Protein AF-A0A968RB56-F1 (afdb_monomer)

Secondary structure (DSSP, 8-state):
---------TT--SEEEEES--SHHHHHHHHHHHHHHTTSSS-EEEEEE--S--SSS-HHHHHHHHHHHH-SS---EEE---TTSHHHHHHIIIIIHHHHHHHHHHHHHHHHHHHS----EEEEE--SSEEEEESSSSTTSPEEEEEETT-EEEEEEEETTTEEEEEESS-EEEEGGGEEES--

Radius of gyration: 24.38 Å; Cα contacts (8 Å, |Δi|>4): 299; chains: 1; bounding box: 55×42×72 Å

pLDDT: mean 87.17, std 15.43, range [39.0, 98.56]

Solvent-accessible surface area (backbone 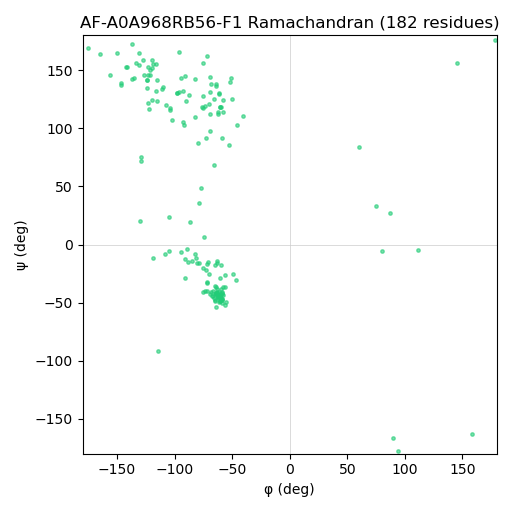atoms only — not comparable to full-atom values): 10536 Å² total; per-residue (Å²): 137,78,85,78,80,77,80,67,69,60,81,53,68,25,28,42,39,36,30,63,68,83,49,72,68,33,45,52,46,49,53,44,36,52,60,42,54,65,72,45,102,53,52,78,72,51,78,46,75,54,88,58,70,74,94,56,101,43,73,64,58,45,51,54,48,47,58,53,58,69,46,90,61,75,59,74,49,75,46,80,53,30,76,79,13,70,68,44,32,49,46,40,74,74,51,42,58,56,55,54,52,49,33,52,51,52,19,51,50,51,44,53,58,70,69,49,76,62,62,75,44,44,28,25,32,52,36,98,63,62,44,59,26,12,77,37,86,53,89,88,36,59,75,76,46,75,41,52,53,65,41,66,32,33,30,49,46,77,45,96,91,47,26,28,33,27,67,34,88,60,70,28,18,32,58,39,88,34,49,42,75,58,92,124

Structure (mmCIF, N/CA/C/O backbone):
data_AF-A0A968RB56-F1
#
_entry.id   AF-A0A968RB56-F1
#
loop_
_atom_site.group_PDB
_atom_site.id
_atom_site.type_symbol
_atom_site.label_at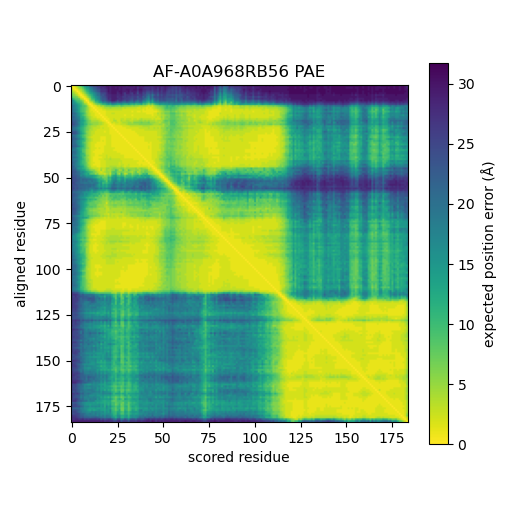om_id
_atom_site.label_alt_id
_atom_site.label_comp_id
_atom_site.label_asym_id
_atom_site.label_entity_id
_atom_site.label_seq_id
_atom_site.pdbx_PDB_ins_code
_atom_site.Cartn_x
_atom_site.Cartn_y
_atom_site.Cartn_z
_atom_site.occupancy
_atom_site.B_iso_or_equiv
_atom_site.auth_seq_id
_atom_site.auth_comp_id
_atom_site.auth_asym_id
_atom_site.auth_atom_id
_atom_site.pdbx_PDB_model_num
ATOM 1 N N . MET A 1 1 ? 27.850 17.187 -43.187 1.00 39.00 1 MET A N 1
ATOM 2 C CA . MET A 1 1 ? 28.852 17.235 -42.104 1.00 39.00 1 MET A CA 1
ATOM 3 C C . MET A 1 1 ? 28.118 17.643 -40.831 1.00 39.00 1 MET A C 1
ATOM 5 O O . MET A 1 1 ? 27.486 18.687 -40.846 1.00 39.00 1 MET A O 1
ATOM 9 N N . LEU A 1 2 ? 28.152 16.771 -39.815 1.00 40.50 2 LEU A N 1
ATOM 10 C CA . LEU A 1 2 ? 27.780 16.972 -38.402 1.00 40.50 2 LEU A CA 1
ATOM 11 C C . LEU A 1 2 ? 26.329 17.383 -38.072 1.00 40.50 2 LEU A C 1
ATOM 13 O O . LEU A 1 2 ? 26.039 18.534 -37.766 1.00 40.50 2 LEU A O 1
ATOM 17 N N . ALA A 1 3 ? 25.449 16.377 -37.988 1.00 41.78 3 ALA A N 1
ATOM 18 C CA . ALA A 1 3 ? 24.359 16.411 -37.016 1.00 41.78 3 ALA A CA 1
ATOM 19 C C . ALA A 1 3 ? 24.995 16.426 -35.616 1.00 41.78 3 ALA A C 1
ATOM 21 O O . ALA A 1 3 ? 25.690 15.486 -35.227 1.00 41.78 3 ALA A O 1
ATOM 22 N N . SER A 1 4 ? 24.837 17.542 -34.912 1.00 44.56 4 SER A N 1
ATOM 23 C CA . SER A 1 4 ? 25.383 17.762 -33.578 1.00 44.56 4 SER A CA 1
ATOM 24 C C . SER A 1 4 ? 24.875 16.696 -32.610 1.00 44.56 4 SER A C 1
ATOM 26 O O . SER A 1 4 ? 23.671 16.505 -32.443 1.00 44.56 4 SER A O 1
ATOM 28 N N . GLN A 1 5 ? 25.836 16.025 -31.989 1.00 43.84 5 GLN A N 1
ATOM 29 C CA . GLN A 1 5 ? 25.714 14.975 -30.991 1.00 43.84 5 GLN A CA 1
ATOM 30 C C . GLN A 1 5 ? 24.687 15.315 -29.901 1.00 43.84 5 GLN A C 1
ATOM 32 O O . GLN A 1 5 ? 24.988 16.018 -28.937 1.00 43.84 5 GLN A O 1
ATOM 37 N N . PHE A 1 6 ? 23.502 14.711 -29.977 1.00 40.53 6 PHE A N 1
ATOM 38 C CA . PHE A 1 6 ? 22.861 14.249 -28.754 1.00 40.53 6 PHE A CA 1
ATOM 39 C C . PHE A 1 6 ? 23.654 13.023 -28.298 1.00 40.53 6 PHE A C 1
ATOM 41 O O . PHE A 1 6 ? 23.365 11.901 -28.703 1.00 40.53 6 PHE A O 1
ATOM 48 N N . ASN A 1 7 ? 24.661 13.235 -27.448 1.00 42.50 7 ASN A N 1
ATOM 49 C CA . ASN A 1 7 ? 25.164 12.186 -26.561 1.00 42.50 7 ASN A CA 1
ATOM 50 C C . ASN A 1 7 ? 24.047 11.851 -25.555 1.00 42.50 7 ASN A C 1
ATOM 52 O O . ASN A 1 7 ? 24.116 12.192 -24.373 1.00 42.50 7 ASN A O 1
ATOM 56 N N . ALA A 1 8 ? 22.959 11.246 -26.037 1.00 46.62 8 ALA A N 1
ATOM 57 C CA . ALA A 1 8 ? 22.009 10.567 -25.179 1.00 46.62 8 ALA A CA 1
ATOM 58 C C . ALA A 1 8 ? 22.811 9.469 -24.481 1.00 46.62 8 ALA A C 1
ATOM 60 O O . ALA A 1 8 ? 23.431 8.644 -25.143 1.00 46.62 8 ALA A O 1
ATOM 61 N N . ARG A 1 9 ? 22.892 9.535 -23.152 1.00 53.41 9 ARG A N 1
ATOM 62 C CA . ARG A 1 9 ? 23.678 8.617 -22.324 1.00 53.41 9 ARG A CA 1
ATOM 63 C C . ARG A 1 9 ? 23.189 7.182 -22.552 1.00 53.41 9 ARG A C 1
ATOM 65 O O . ARG A 1 9 ? 22.274 6.736 -21.867 1.00 53.41 9 ARG A O 1
ATOM 72 N N . THR A 1 10 ? 23.794 6.469 -23.496 1.00 54.28 10 THR A N 1
ATOM 73 C CA . THR A 1 10 ? 23.502 5.061 -23.815 1.00 54.28 10 THR A CA 1
ATOM 74 C C . THR A 1 10 ? 23.815 4.123 -22.642 1.00 54.28 10 THR A C 1
ATOM 76 O O . THR A 1 10 ? 23.329 2.997 -22.601 1.00 54.28 10 THR A O 1
ATOM 79 N N . GLU A 1 11 ? 24.557 4.608 -21.643 1.00 68.94 11 GLU A N 1
ATOM 80 C CA . GLU A 1 11 ? 24.920 3.885 -20.419 1.00 68.94 11 GLU A CA 1
ATOM 81 C C . GLU A 1 11 ? 23.824 3.855 -19.340 1.00 68.94 11 GLU A C 1
ATOM 83 O O . GLU A 1 11 ? 23.915 3.080 -18.388 1.00 68.94 11 GLU A O 1
ATOM 88 N N . ALA A 1 12 ? 22.803 4.716 -19.418 1.00 84.06 12 ALA A N 1
ATOM 89 C CA . ALA A 1 12 ? 21.739 4.698 -18.421 1.00 84.06 12 ALA A CA 1
ATOM 90 C C . ALA A 1 12 ? 20.802 3.500 -18.664 1.00 84.06 12 ALA A C 1
ATOM 92 O O . ALA A 1 12 ? 20.151 3.434 -19.697 1.00 84.06 12 ALA A O 1
ATOM 93 N N . GLU A 1 13 ? 20.726 2.589 -17.694 1.00 90.94 13 GLU A N 1
ATOM 94 C CA . GLU A 1 13 ? 19.845 1.409 -17.689 1.00 90.94 13 GLU A CA 1
ATOM 95 C C . GLU A 1 13 ? 19.075 1.312 -16.363 1.00 90.94 13 GLU A C 1
ATOM 97 O O . GLU A 1 13 ? 19.469 1.929 -15.362 1.00 90.94 13 GLU A O 1
ATOM 102 N N . GLY A 1 14 ? 18.023 0.501 -16.330 1.00 93.81 14 GLY A N 1
ATOM 103 C CA . GLY A 1 14 ? 17.291 0.173 -15.115 1.00 93.81 14 GLY A CA 1
ATOM 104 C C . GLY A 1 14 ? 16.138 1.115 -14.781 1.00 93.81 14 GLY A C 1
ATOM 105 O O . GLY A 1 14 ? 15.722 1.924 -15.602 1.00 93.81 14 GLY A O 1
ATOM 106 N N . TRP A 1 15 ? 15.624 1.015 -13.557 1.00 94.81 15 TRP A N 1
ATOM 107 C CA . TRP A 1 15 ? 14.403 1.709 -13.135 1.00 94.81 15 TRP A CA 1
ATOM 108 C C . TRP A 1 15 ? 14.628 2.695 -11.989 1.00 94.81 15 TRP A C 1
ATOM 110 O O . TRP A 1 15 ? 15.542 2.531 -11.173 1.00 94.81 15 TRP A O 1
ATOM 120 N N . TRP A 1 16 ? 13.741 3.689 -11.903 1.00 92.06 16 TRP A N 1
ATOM 121 C CA . TRP A 1 16 ? 13.638 4.628 -10.785 1.00 92.06 16 TRP A CA 1
ATOM 122 C C . TRP A 1 16 ? 12.251 4.589 -10.147 1.00 92.06 16 TRP A C 1
ATOM 124 O O . TRP A 1 16 ? 11.234 4.462 -10.830 1.00 92.06 16 TRP A O 1
ATOM 134 N N . LEU A 1 17 ? 12.218 4.785 -8.831 1.00 91.81 17 LEU A N 1
ATOM 135 C CA . LEU A 1 17 ? 10.996 5.050 -8.083 1.00 91.81 17 LEU A CA 1
ATOM 136 C C . LEU A 1 17 ? 11.068 6.462 -7.499 1.00 91.81 17 LEU A C 1
ATOM 138 O O . LEU A 1 17 ? 12.009 6.800 -6.782 1.00 91.81 17 LEU A O 1
ATOM 142 N N . PHE A 1 18 ? 10.086 7.298 -7.809 1.00 87.56 18 PHE A N 1
ATOM 143 C CA . PHE A 1 18 ? 10.030 8.683 -7.357 1.00 87.56 18 PHE A CA 1
ATOM 144 C C . PHE A 1 18 ? 8.842 8.909 -6.429 1.00 87.56 18 PHE A C 1
ATOM 146 O O . PHE A 1 18 ? 7.739 8.421 -6.680 1.00 87.56 18 PHE A O 1
ATOM 153 N N . SER A 1 19 ? 9.059 9.721 -5.397 1.00 86.88 19 SER A N 1
ATOM 154 C CA . SER A 1 19 ? 8.006 10.262 -4.534 1.00 86.88 19 SER A CA 1
ATOM 155 C C . SER A 1 19 ? 8.321 11.708 -4.147 1.00 86.88 19 SER A C 1
ATOM 157 O O . SER A 1 19 ? 9.485 12.110 -4.081 1.00 86.88 19 SER A O 1
ATOM 159 N N . CYS A 1 20 ? 7.280 12.491 -3.871 1.00 83.62 20 CYS A N 1
ATOM 160 C CA . CYS A 1 20 ? 7.393 13.847 -3.324 1.00 83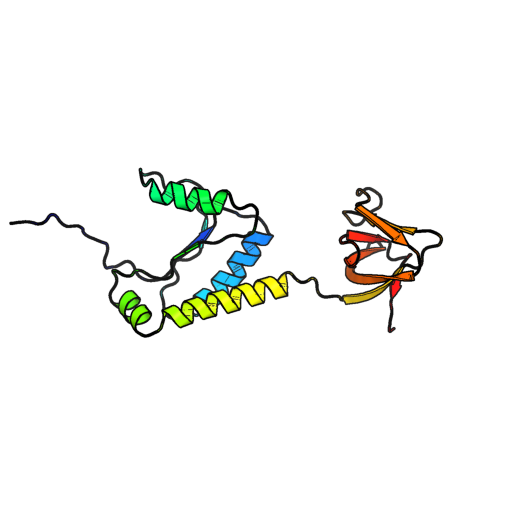.62 20 CYS A CA 1
ATOM 161 C C . CYS A 1 20 ? 7.031 13.919 -1.832 1.00 83.62 20 CYS A C 1
ATOM 163 O O . CYS A 1 20 ? 7.196 14.971 -1.222 1.00 83.62 20 CYS A O 1
ATOM 165 N N . LYS A 1 21 ? 6.554 12.819 -1.233 1.00 82.06 21 LYS A N 1
ATOM 166 C CA . LYS A 1 21 ? 6.080 12.778 0.156 1.00 82.06 21 LYS A CA 1
ATOM 167 C C . LYS A 1 21 ? 6.853 11.779 0.998 1.00 82.06 21 LYS A C 1
ATOM 169 O O . LYS A 1 21 ? 7.321 10.762 0.489 1.00 82.06 21 LYS A O 1
ATOM 174 N N . GLN A 1 22 ? 6.944 12.089 2.287 1.00 83.25 22 GLN A N 1
ATOM 175 C CA . GLN A 1 22 ? 7.697 11.321 3.281 1.00 83.25 22 GLN A CA 1
ATOM 176 C C . GLN A 1 22 ? 6.861 11.000 4.533 1.00 83.25 22 GLN A C 1
ATOM 178 O O . GLN A 1 22 ? 7.420 10.729 5.594 1.00 83.25 22 GLN A O 1
ATOM 183 N N . ASP A 1 23 ? 5.529 11.049 4.440 1.00 84.44 23 ASP A N 1
ATOM 184 C CA . ASP A 1 23 ? 4.646 10.616 5.528 1.00 84.44 23 ASP A CA 1
ATOM 185 C C . ASP A 1 23 ? 4.643 9.083 5.690 1.00 84.44 23 ASP A C 1
ATOM 187 O O . ASP A 1 23 ? 5.067 8.347 4.796 1.00 84.44 23 ASP A O 1
ATOM 191 N N . SER A 1 24 ? 4.181 8.592 6.844 1.00 83.44 24 SER A N 1
ATOM 192 C CA . SER A 1 24 ? 4.244 7.167 7.198 1.00 83.44 24 SER A CA 1
ATOM 193 C C . SER A 1 24 ? 3.498 6.266 6.218 1.00 83.44 24 SER A C 1
ATOM 195 O O . SER A 1 24 ? 3.989 5.185 5.894 1.00 83.44 24 SER A O 1
ATOM 197 N N . GLU A 1 25 ? 2.344 6.710 5.723 1.00 87.62 25 GLU A N 1
ATOM 198 C CA . GLU A 1 25 ? 1.521 5.911 4.819 1.00 87.62 25 GLU A CA 1
ATOM 199 C C . GLU A 1 25 ? 2.125 5.872 3.412 1.00 87.62 25 GLU A C 1
ATOM 201 O O . GLU A 1 25 ? 2.222 4.805 2.801 1.00 87.62 25 GLU A O 1
ATOM 206 N N . THR A 1 26 ? 2.638 7.005 2.926 1.00 89.12 26 THR A N 1
ATOM 207 C CA . THR A 1 26 ? 3.384 7.040 1.664 1.00 89.12 26 THR A CA 1
ATOM 208 C C . THR A 1 26 ? 4.673 6.217 1.739 1.00 89.12 26 THR A C 1
ATOM 210 O O . THR A 1 26 ? 4.967 5.469 0.808 1.00 89.12 26 THR A O 1
ATOM 213 N N . ASN A 1 27 ? 5.424 6.282 2.842 1.00 89.12 27 ASN A N 1
ATOM 214 C CA . ASN A 1 27 ? 6.645 5.488 3.018 1.00 89.12 27 ASN A CA 1
ATOM 215 C C . ASN A 1 27 ? 6.350 3.984 3.022 1.00 89.12 27 ASN A C 1
ATOM 217 O O . ASN A 1 27 ? 7.082 3.218 2.396 1.00 89.12 27 ASN A O 1
ATOM 221 N N . LYS A 1 28 ? 5.258 3.561 3.669 1.00 90.88 28 LYS A N 1
ATOM 222 C CA . LYS A 1 28 ? 4.789 2.173 3.626 1.00 90.88 28 LYS A CA 1
ATOM 223 C C . LYS A 1 28 ? 4.468 1.738 2.195 1.00 90.88 28 LYS A C 1
ATOM 225 O O . LYS A 1 28 ? 4.923 0.682 1.760 1.00 90.88 28 LYS A O 1
ATOM 230 N N . PHE A 1 29 ? 3.736 2.565 1.446 1.00 93.62 29 PHE A N 1
ATOM 231 C CA . PHE A 1 29 ? 3.419 2.289 0.045 1.00 93.62 29 PHE A CA 1
ATOM 232 C C . PHE A 1 29 ? 4.688 2.160 -0.815 1.00 93.62 29 PHE A C 1
ATOM 234 O O . PHE A 1 29 ? 4.840 1.184 -1.546 1.00 93.62 29 PHE A O 1
ATOM 241 N N . ILE A 1 30 ? 5.641 3.086 -0.667 1.00 93.75 30 ILE A N 1
ATOM 242 C CA . ILE A 1 30 ? 6.937 3.054 -1.362 1.00 93.75 30 ILE A CA 1
ATOM 243 C C . ILE A 1 30 ? 7.709 1.775 -1.042 1.00 93.75 30 ILE A C 1
ATOM 245 O O . ILE A 1 30 ? 8.195 1.130 -1.962 1.00 93.75 30 ILE A O 1
ATOM 249 N N . GLN A 1 31 ? 7.822 1.396 0.234 1.00 93.25 31 GLN A N 1
ATOM 250 C CA . GLN A 1 31 ? 8.576 0.208 0.651 1.00 93.25 31 GLN A CA 1
ATOM 251 C C . GLN A 1 31 ? 8.008 -1.076 0.042 1.00 93.25 31 GLN A C 1
ATOM 253 O O . GLN A 1 31 ? 8.769 -1.921 -0.430 1.00 93.25 31 GLN A O 1
ATOM 258 N N . ILE A 1 32 ? 6.679 -1.207 0.017 1.00 95.62 32 ILE A N 1
ATOM 259 C CA . ILE A 1 32 ? 6.012 -2.361 -0.591 1.00 95.62 32 ILE A CA 1
ATOM 260 C C . ILE A 1 32 ? 6.285 -2.388 -2.098 1.00 95.62 32 ILE A C 1
ATOM 262 O O . ILE A 1 32 ? 6.706 -3.413 -2.625 1.00 95.62 32 ILE A O 1
ATOM 266 N N . LEU A 1 33 ? 6.105 -1.271 -2.804 1.00 96.75 33 LEU A N 1
ATOM 267 C CA . LEU A 1 33 ? 6.299 -1.238 -4.257 1.00 96.75 33 LEU A CA 1
ATOM 268 C C . LEU A 1 33 ? 7.775 -1.420 -4.653 1.00 96.75 33 LEU A C 1
ATOM 270 O O . LEU A 1 33 ? 8.062 -2.184 -5.570 1.00 96.75 33 LEU A O 1
ATOM 274 N N . ASP A 1 34 ? 8.717 -0.799 -3.934 1.00 95.81 34 ASP A N 1
ATOM 275 C CA . ASP A 1 34 ? 10.166 -0.971 -4.131 1.00 95.81 34 ASP A CA 1
ATOM 276 C C . ASP A 1 34 ? 10.580 -2.443 -3.986 1.00 95.81 34 ASP A C 1
ATOM 278 O O . ASP A 1 34 ? 11.313 -2.960 -4.829 1.00 95.81 34 ASP A O 1
ATOM 282 N N . LYS A 1 35 ? 10.052 -3.147 -2.973 1.00 96.06 35 LYS A N 1
ATOM 283 C CA . LYS A 1 35 ? 10.252 -4.594 -2.789 1.00 96.06 35 LYS A CA 1
ATOM 284 C C . LYS A 1 35 ? 9.830 -5.382 -4.033 1.00 96.06 35 LYS A C 1
ATOM 286 O O . LYS A 1 35 ? 10.623 -6.182 -4.518 1.00 96.06 35 LYS A O 1
ATOM 291 N N . HIS A 1 36 ? 8.633 -5.137 -4.572 1.00 97.94 36 HIS A N 1
ATOM 292 C CA . HIS A 1 36 ? 8.145 -5.831 -5.774 1.00 97.94 36 HIS A CA 1
ATOM 293 C C . HIS A 1 36 ? 8.960 -5.481 -7.027 1.00 97.94 36 HIS A C 1
ATOM 295 O O . HIS A 1 36 ? 9.278 -6.361 -7.825 1.00 97.94 36 HIS A O 1
ATOM 301 N N . PHE A 1 37 ? 9.350 -4.217 -7.209 1.00 97.44 37 PHE A N 1
ATOM 302 C CA . PHE A 1 37 ? 10.136 -3.794 -8.375 1.00 97.44 37 PHE A CA 1
ATOM 303 C C . PHE A 1 37 ? 11.575 -4.314 -8.374 1.00 97.44 37 PHE A C 1
ATOM 305 O O . PHE A 1 37 ? 12.152 -4.505 -9.445 1.00 97.44 37 PHE A O 1
ATOM 312 N N . ARG A 1 38 ? 12.153 -4.612 -7.205 1.00 96.44 38 ARG A N 1
ATOM 313 C CA . ARG A 1 38 ? 13.470 -5.266 -7.101 1.00 96.44 38 ARG A CA 1
ATOM 314 C C . ARG A 1 38 ? 13.510 -6.675 -7.687 1.00 96.44 38 ARG A C 1
ATOM 316 O O . ARG A 1 38 ? 14.602 -7.177 -7.929 1.00 96.44 38 ARG A O 1
ATOM 323 N N . GLU A 1 39 ? 12.359 -7.293 -7.932 1.00 97.00 39 GLU A N 1
ATOM 324 C CA . GLU A 1 39 ? 12.270 -8.595 -8.598 1.00 97.00 39 GLU A CA 1
ATOM 325 C C . GLU A 1 39 ? 12.336 -8.490 -10.132 1.00 97.00 39 GLU A C 1
ATOM 327 O O . GLU A 1 39 ? 12.433 -9.511 -10.812 1.00 97.00 39 GLU A O 1
ATOM 332 N N . LEU A 1 40 ? 12.288 -7.278 -10.703 1.00 97.06 40 LEU A N 1
ATOM 333 C CA . LEU A 1 40 ? 12.507 -7.079 -12.136 1.00 97.06 40 LEU A CA 1
ATOM 334 C C . LEU A 1 40 ? 13.981 -7.348 -12.489 1.00 97.06 40 LEU A C 1
ATOM 336 O O . LEU A 1 40 ? 14.871 -6.955 -11.732 1.00 97.06 40 LEU A O 1
ATOM 340 N N . PRO A 1 41 ? 14.281 -7.923 -13.669 1.00 96.50 41 PRO A N 1
ATOM 341 C CA . PRO A 1 41 ? 15.646 -8.249 -14.093 1.00 96.50 41 PRO A CA 1
ATOM 342 C C . PRO A 1 41 ? 16.410 -7.017 -14.617 1.00 96.50 41 PRO A C 1
ATOM 344 O O . PRO A 1 41 ? 17.182 -7.100 -15.571 1.00 96.50 41 PRO A O 1
ATOM 347 N N . LEU A 1 42 ? 16.168 -5.854 -14.015 1.00 94.12 42 LEU A N 1
ATOM 348 C CA . LEU A 1 42 ? 16.723 -4.562 -14.385 1.00 94.12 42 LEU A CA 1
ATOM 349 C C . LEU A 1 42 ? 17.452 -3.943 -13.193 1.00 94.12 42 LEU A C 1
ATOM 351 O O . LEU A 1 42 ? 17.109 -4.176 -12.034 1.00 94.12 42 LEU A O 1
ATOM 355 N N . LYS A 1 43 ? 18.447 -3.099 -13.472 1.00 93.88 43 LYS A N 1
ATOM 356 C CA . LYS A 1 43 ? 19.203 -2.403 -12.430 1.00 93.88 43 LYS A CA 1
ATOM 357 C C . LYS A 1 43 ? 18.282 -1.510 -11.588 1.00 93.88 43 LYS A C 1
ATOM 359 O O . LYS A 1 43 ? 17.716 -0.542 -12.089 1.00 93.88 43 LYS A O 1
ATOM 364 N N . ALA A 1 44 ? 18.192 -1.782 -10.290 1.00 93.12 44 ALA A N 1
ATOM 365 C CA . ALA A 1 44 ? 17.512 -0.897 -9.352 1.00 93.12 44 ALA A CA 1
ATOM 366 C C . ALA A 1 44 ? 18.362 0.356 -9.103 1.00 93.12 44 ALA A C 1
ATOM 368 O O . ALA A 1 44 ? 19.486 0.258 -8.604 1.00 93.12 44 ALA A O 1
ATOM 369 N N . ARG A 1 45 ? 17.837 1.542 -9.432 1.00 88.06 45 ARG A N 1
ATOM 370 C CA . ARG A 1 45 ? 18.518 2.824 -9.158 1.00 88.06 45 ARG A CA 1
ATOM 371 C C . ARG A 1 45 ? 18.064 3.463 -7.843 1.00 88.06 45 ARG A C 1
ATOM 373 O O . ARG A 1 45 ? 18.690 4.411 -7.377 1.00 88.06 45 ARG A O 1
ATOM 380 N N . GLY A 1 46 ? 17.051 2.871 -7.209 1.00 81.12 46 GLY A N 1
ATOM 381 C CA . GLY A 1 46 ? 16.564 3.209 -5.876 1.00 81.12 46 GLY A CA 1
ATOM 382 C C . GLY A 1 46 ? 15.403 4.202 -5.874 1.00 81.12 46 GLY A C 1
ATOM 383 O O . GLY A 1 46 ? 14.913 4.635 -6.921 1.00 81.12 46 GLY A O 1
ATOM 384 N N . CYS A 1 47 ? 14.971 4.554 -4.663 1.00 78.38 47 CYS A N 1
ATOM 385 C CA . CYS A 1 47 ? 13.927 5.543 -4.436 1.00 78.38 47 CYS A CA 1
ATOM 386 C C . CYS A 1 47 ? 14.537 6.942 -4.303 1.00 78.38 47 CYS A C 1
ATOM 388 O O . CYS A 1 47 ? 15.380 7.179 -3.436 1.00 78.38 47 CYS A O 1
ATOM 390 N N . THR A 1 48 ? 14.087 7.879 -5.136 1.00 76.44 48 THR A N 1
ATOM 391 C CA . THR A 1 48 ? 14.480 9.289 -5.054 1.00 76.44 48 THR A CA 1
ATOM 392 C C . THR A 1 48 ? 13.320 10.123 -4.529 1.00 76.44 48 THR A C 1
ATOM 394 O O . THR A 1 48 ? 12.262 10.206 -5.157 1.00 76.44 48 THR A O 1
ATOM 397 N N . TYR A 1 49 ? 13.540 10.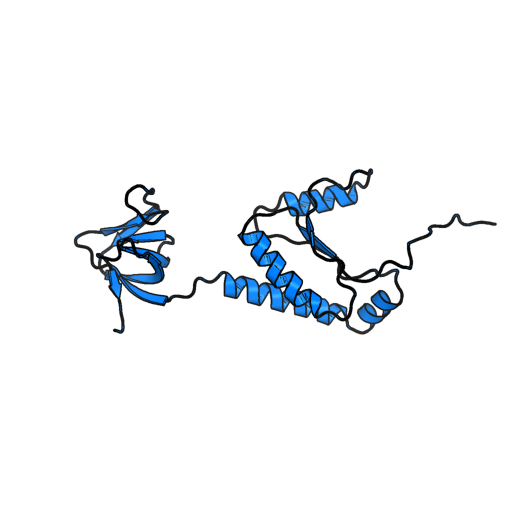796 -3.399 1.00 63.53 49 TYR A N 1
ATOM 398 C CA . TYR A 1 49 ? 12.621 11.814 -2.899 1.00 63.53 49 TYR A CA 1
ATOM 399 C C . TYR A 1 49 ? 12.895 13.137 -3.613 1.00 63.53 49 TYR A C 1
ATOM 401 O O . TYR A 1 49 ? 13.928 13.775 -3.400 1.00 63.53 49 TYR A O 1
ATOM 409 N N . ALA A 1 50 ? 11.976 13.555 -4.478 1.00 62.44 50 ALA A N 1
ATOM 410 C CA . ALA A 1 50 ? 12.094 14.809 -5.208 1.00 62.44 50 ALA A CA 1
ATOM 411 C C . ALA A 1 50 ? 11.683 15.979 -4.299 1.00 62.44 50 ALA A C 1
ATOM 413 O O . ALA A 1 50 ? 10.521 16.384 -4.270 1.00 62.44 50 ALA A O 1
ATOM 414 N N . THR A 1 51 ? 12.641 16.517 -3.539 1.00 53.22 51 THR A N 1
ATOM 415 C CA . THR A 1 51 ? 12.405 17.620 -2.587 1.00 53.22 51 THR A CA 1
ATOM 416 C C . THR A 1 51 ? 12.322 18.998 -3.248 1.00 53.22 51 THR A C 1
ATOM 418 O O . THR A 1 51 ? 11.827 19.933 -2.630 1.00 53.22 51 THR A O 1
ATOM 421 N N . HIS A 1 52 ? 12.774 19.137 -4.498 1.00 53.66 52 HIS A N 1
ATOM 422 C CA . HIS A 1 52 ? 12.742 20.379 -5.278 1.00 53.66 52 HIS A CA 1
ATOM 423 C C . HIS A 1 52 ? 12.402 20.072 -6.745 1.00 53.66 52 HIS A C 1
ATOM 425 O O . HIS A 1 52 ? 12.742 18.982 -7.221 1.00 53.66 52 HIS A O 1
ATOM 431 N N . PRO A 1 53 ? 11.796 21.009 -7.505 1.00 53.69 53 PRO A N 1
ATOM 432 C CA . PRO A 1 53 ? 11.779 20.893 -8.957 1.00 53.69 53 PRO A CA 1
ATOM 433 C C . PRO A 1 53 ? 13.238 20.823 -9.408 1.00 53.69 53 PRO A C 1
ATOM 435 O O . PRO A 1 53 ? 13.976 21.779 -9.190 1.00 53.69 53 PRO A O 1
ATOM 438 N N . PHE A 1 54 ? 13.670 19.683 -9.958 1.00 55.47 54 PHE A N 1
ATOM 439 C CA . PHE A 1 54 ? 15.026 19.479 -10.476 1.00 55.47 54 PHE A CA 1
ATOM 440 C C . PHE A 1 54 ? 15.471 20.747 -11.227 1.00 55.47 54 PHE A C 1
ATOM 442 O O . PHE A 1 54 ? 14.878 21.097 -12.245 1.00 55.47 54 PHE A O 1
ATOM 449 N N . THR A 1 55 ? 16.437 21.478 -10.663 1.00 47.41 55 THR A N 1
ATOM 450 C CA . THR A 1 55 ? 16.652 22.932 -10.823 1.00 47.41 55 THR A CA 1
ATOM 451 C C . THR A 1 55 ? 17.303 23.345 -12.150 1.00 47.41 55 THR A C 1
ATOM 453 O O . THR A 1 55 ? 18.243 24.130 -12.195 1.00 47.41 55 THR A O 1
ATOM 456 N N . GLY A 1 56 ? 16.789 22.842 -13.266 1.00 56.44 56 GLY A N 1
ATOM 457 C CA . GLY A 1 56 ? 17.051 23.379 -14.599 1.00 56.44 56 GLY A CA 1
ATOM 458 C C . GLY A 1 56 ? 15.735 23.448 -15.350 1.00 56.44 56 GLY A C 1
ATOM 459 O O . GLY A 1 56 ? 14.900 22.571 -15.144 1.00 56.44 56 GLY A O 1
ATOM 460 N N . ASP A 1 57 ? 15.538 24.478 -16.173 1.00 58.81 57 ASP A N 1
ATOM 461 C CA . ASP A 1 57 ? 14.306 24.746 -16.923 1.00 58.81 57 ASP A CA 1
ATOM 462 C C . ASP A 1 57 ? 13.844 23.530 -17.746 1.00 58.81 57 ASP A C 1
ATOM 464 O O . ASP A 1 57 ? 14.183 23.313 -18.907 1.00 58.81 57 ASP A O 1
ATOM 468 N N . ARG A 1 58 ? 13.100 22.660 -17.073 1.00 64.31 58 ARG A N 1
ATOM 469 C CA . ARG A 1 58 ? 12.505 21.441 -17.590 1.00 64.31 58 ARG A CA 1
ATOM 470 C C . ARG A 1 58 ? 11.052 21.519 -17.191 1.00 64.31 58 ARG A C 1
ATOM 472 O O . ARG A 1 58 ? 10.604 20.867 -16.250 1.00 64.31 58 ARG A O 1
ATOM 479 N N . SER A 1 59 ? 10.317 22.364 -17.908 1.00 66.38 59 SER A N 1
ATOM 480 C CA . SER A 1 59 ? 8.884 22.601 -17.699 1.00 66.38 59 SER A CA 1
ATOM 481 C C . SER A 1 59 ? 8.069 21.306 -17.543 1.00 66.38 59 SER A C 1
ATOM 483 O O . SER A 1 59 ? 7.089 21.278 -16.800 1.00 66.38 59 SER A O 1
ATOM 485 N N . TRP A 1 60 ? 8.497 20.211 -18.178 1.00 63.78 60 TRP A N 1
ATOM 486 C CA . TRP A 1 60 ? 7.898 18.886 -18.024 1.00 63.78 60 TRP A CA 1
ATOM 487 C C . TRP A 1 60 ? 8.144 18.252 -16.643 1.00 63.78 60 TRP A C 1
ATOM 489 O O . TRP A 1 60 ? 7.194 17.745 -16.056 1.00 63.78 60 TRP A O 1
ATOM 499 N N . LEU A 1 61 ? 9.355 18.345 -16.076 1.00 64.19 61 LEU A N 1
ATOM 500 C CA . LEU A 1 61 ? 9.653 17.865 -14.717 1.00 64.19 61 LEU A CA 1
ATOM 501 C C . LEU A 1 61 ? 8.841 18.634 -13.680 1.00 64.19 61 LEU A C 1
ATOM 503 O O . LEU A 1 61 ? 8.319 18.035 -12.747 1.00 64.19 61 LEU A O 1
ATOM 507 N N . LYS A 1 62 ? 8.670 19.946 -13.881 1.00 69.19 62 LYS A N 1
ATOM 508 C CA . LYS A 1 62 ? 7.803 20.772 -13.033 1.00 69.19 62 LYS A CA 1
ATOM 509 C C . LYS A 1 62 ? 6.344 20.309 -13.094 1.00 69.19 62 LYS A C 1
ATOM 511 O O . LYS A 1 62 ? 5.695 20.241 -12.059 1.00 69.19 62 LYS A O 1
ATOM 516 N N . ARG A 1 63 ? 5.832 19.949 -14.279 1.00 70.44 63 ARG A N 1
ATOM 517 C CA . ARG A 1 63 ? 4.471 19.400 -14.433 1.00 70.44 63 ARG A CA 1
ATOM 518 C C . ARG A 1 63 ? 4.312 18.050 -13.731 1.00 70.44 63 ARG A C 1
ATOM 520 O O . ARG A 1 63 ? 3.367 17.889 -12.971 1.00 70.44 63 ARG A O 1
ATOM 527 N N . VAL A 1 64 ? 5.248 17.123 -13.931 1.00 69.12 64 VAL A N 1
ATOM 528 C CA . VAL A 1 64 ? 5.232 15.798 -13.286 1.00 69.12 64 VAL A CA 1
ATOM 529 C C . VAL A 1 64 ? 5.321 15.921 -11.763 1.00 69.12 64 VAL A C 1
ATOM 531 O O . VAL A 1 64 ? 4.528 15.314 -11.047 1.00 69.12 64 VAL A O 1
ATOM 534 N N . TRP A 1 65 ? 6.227 16.767 -11.267 1.00 76.56 65 TRP A N 1
ATOM 535 C CA . TRP A 1 65 ? 6.346 17.064 -9.842 1.00 76.56 65 TRP A CA 1
ATOM 536 C C . TRP A 1 65 ? 5.056 17.675 -9.290 1.00 76.56 65 TRP A C 1
ATOM 538 O O . TRP A 1 65 ? 4.562 17.215 -8.268 1.00 76.56 65 TRP A O 1
ATOM 548 N N . ASN A 1 66 ? 4.453 18.641 -9.994 1.00 76.94 66 ASN A N 1
ATOM 549 C CA . ASN A 1 66 ? 3.180 19.234 -9.583 1.00 76.94 66 ASN A CA 1
ATOM 550 C C . ASN A 1 66 ? 2.067 18.181 -9.475 1.00 76.94 66 ASN A C 1
ATOM 552 O O . ASN A 1 66 ? 1.297 18.231 -8.524 1.00 76.94 66 ASN A O 1
ATOM 556 N N . CYS A 1 67 ? 1.985 17.223 -10.405 1.00 74.81 67 CYS A N 1
ATOM 557 C CA . CYS A 1 67 ? 0.980 16.158 -10.354 1.00 74.81 67 CYS A CA 1
ATOM 558 C C . CYS A 1 67 ? 1.136 15.269 -9.111 1.00 74.81 67 CYS A C 1
ATOM 560 O O . CYS A 1 67 ? 0.151 14.990 -8.431 1.00 74.81 67 CYS A O 1
ATOM 562 N N . ILE A 1 68 ? 2.363 14.848 -8.793 1.00 78.75 68 ILE A N 1
ATOM 563 C CA . ILE A 1 68 ? 2.632 13.961 -7.648 1.00 78.75 68 ILE A CA 1
ATOM 564 C C . ILE A 1 68 ? 2.505 14.728 -6.325 1.00 78.75 68 ILE A C 1
ATOM 566 O O . ILE A 1 68 ? 1.936 14.215 -5.364 1.00 78.75 68 ILE A O 1
ATOM 570 N N . ASN A 1 69 ? 2.992 15.971 -6.278 1.00 80.88 69 ASN A N 1
ATOM 571 C CA . ASN A 1 69 ? 2.962 16.816 -5.086 1.00 80.88 69 ASN A CA 1
ATOM 572 C C . ASN A 1 69 ? 1.551 17.325 -4.744 1.00 80.88 69 ASN A C 1
ATOM 574 O O . ASN A 1 69 ? 1.236 17.500 -3.571 1.00 80.88 69 ASN A O 1
ATOM 578 N N . ALA A 1 70 ? 0.695 17.562 -5.744 1.00 82.75 70 ALA A N 1
ATOM 579 C CA . ALA A 1 70 ? -0.684 18.000 -5.517 1.00 82.75 70 ALA A CA 1
ATOM 580 C C . ALA A 1 70 ? -1.607 16.873 -5.032 1.00 82.75 70 ALA A C 1
ATOM 582 O O . ALA A 1 70 ? -2.665 17.149 -4.465 1.00 82.75 70 ALA A O 1
ATOM 583 N N . CYS A 1 71 ? -1.240 15.606 -5.246 1.00 80.94 71 CYS A N 1
ATOM 584 C CA . CYS A 1 71 ? -2.014 14.500 -4.703 1.00 80.94 71 CYS A CA 1
ATOM 585 C C . CYS A 1 71 ? -1.957 14.549 -3.173 1.00 80.94 71 CYS A C 1
ATOM 587 O O . CYS A 1 71 ? -0.883 14.734 -2.616 1.00 80.94 71 CYS A O 1
ATOM 589 N N . GLN A 1 72 ? -3.073 14.353 -2.466 1.00 82.25 72 GLN A N 1
ATOM 590 C CA . GLN A 1 72 ? -3.101 14.281 -0.992 1.00 82.25 72 GLN A CA 1
ATOM 591 C C . GLN A 1 72 ? -2.942 12.847 -0.459 1.00 82.25 72 GLN A C 1
ATOM 593 O O . GLN A 1 72 ? -2.561 12.666 0.692 1.00 82.25 72 GLN A O 1
ATOM 598 N N . MET A 1 73 ? -3.053 11.845 -1.332 1.00 85.62 73 MET A N 1
ATOM 599 C CA . MET A 1 73 ? -2.913 10.417 -1.015 1.00 85.62 73 MET A CA 1
ATOM 600 C C . MET A 1 73 ? -1.489 9.889 -1.294 1.00 85.62 73 MET A C 1
ATOM 602 O O . MET A 1 73 ? -0.721 10.568 -1.994 1.00 85.62 73 MET A O 1
ATOM 606 N N . PRO A 1 74 ? -1.114 8.698 -0.784 1.00 89.19 74 PRO A N 1
ATOM 607 C CA . PRO A 1 74 ? 0.117 8.007 -1.174 1.00 89.19 74 PRO A CA 1
ATOM 608 C C . PRO A 1 74 ? 0.252 7.915 -2.692 1.00 89.19 74 PRO A C 1
ATOM 610 O O . PRO A 1 74 ? -0.666 7.477 -3.380 1.00 89.19 74 PRO A O 1
ATOM 613 N N . THR A 1 75 ? 1.372 8.395 -3.231 1.00 90.56 75 THR A N 1
ATOM 614 C CA . THR A 1 75 ? 1.591 8.488 -4.681 1.00 90.56 75 THR A CA 1
ATOM 615 C C . THR A 1 75 ? 3.055 8.252 -5.004 1.00 90.56 75 THR A C 1
ATOM 617 O O . THR A 1 75 ? 3.935 8.795 -4.340 1.00 90.56 75 THR A O 1
ATOM 620 N N . ILE A 1 76 ? 3.297 7.478 -6.057 1.00 91.38 76 ILE A N 1
ATOM 621 C CA . ILE A 1 76 ? 4.621 7.233 -6.626 1.00 91.38 76 ILE A CA 1
ATOM 622 C C . ILE A 1 76 ? 4.607 7.535 -8.124 1.00 91.38 76 ILE A C 1
ATOM 624 O O . ILE A 1 76 ? 3.557 7.492 -8.766 1.00 91.38 76 ILE A O 1
ATOM 628 N N . LEU A 1 77 ? 5.785 7.775 -8.691 1.00 91.25 77 LEU A N 1
ATOM 629 C CA . LEU A 1 77 ? 6.026 7.635 -10.122 1.00 91.25 77 LEU A CA 1
ATOM 630 C C . LEU A 1 77 ? 7.104 6.584 -10.331 1.00 91.25 77 LEU A C 1
ATOM 632 O O . LEU A 1 77 ? 8.200 6.693 -9.788 1.00 91.25 77 LEU A O 1
ATOM 636 N N . PHE A 1 78 ? 6.780 5.570 -11.123 1.00 93.88 78 PHE A N 1
ATOM 637 C CA . PHE A 1 78 ? 7.707 4.511 -11.485 1.00 93.88 78 PHE A CA 1
ATOM 638 C C . PHE A 1 78 ? 8.191 4.725 -12.920 1.00 93.88 78 PHE A C 1
ATOM 640 O O . PHE A 1 78 ? 7.401 4.685 -13.863 1.00 93.88 78 PHE A O 1
ATOM 647 N N . GLU A 1 79 ? 9.487 4.976 -13.083 1.00 92.69 79 GLU A N 1
ATOM 648 C CA . GLU A 1 79 ? 10.155 4.984 -14.383 1.00 92.69 79 GLU A CA 1
ATOM 649 C C . GLU A 1 79 ? 10.700 3.577 -14.623 1.00 92.69 79 GLU A C 1
ATOM 651 O O . GLU A 1 79 ? 11.693 3.177 -14.016 1.00 92.69 79 GLU A O 1
ATOM 656 N N . SER A 1 80 ? 10.017 2.809 -15.470 1.00 93.81 80 SER A N 1
ATOM 657 C CA . SER A 1 80 ? 10.229 1.364 -15.565 1.00 93.81 80 SER A CA 1
ATOM 658 C C . SER A 1 80 ? 11.548 0.948 -16.211 1.00 93.81 80 SER A C 1
ATOM 660 O O . SER A 1 80 ? 12.058 -0.111 -15.860 1.00 93.81 80 SER A O 1
ATOM 662 N N . CYS A 1 81 ? 12.056 1.715 -17.183 1.00 93.88 81 CYS A N 1
ATOM 663 C CA . CYS A 1 81 ? 13.307 1.436 -17.899 1.00 93.88 81 CYS A CA 1
ATOM 664 C C . CYS A 1 81 ? 13.685 2.560 -18.886 1.00 93.88 81 CYS A C 1
ATOM 666 O O . CYS A 1 81 ? 12.845 3.390 -19.250 1.00 93.88 81 CYS A O 1
ATOM 668 N N . PHE A 1 82 ? 14.907 2.518 -19.425 1.00 91.88 82 PHE A N 1
ATOM 669 C CA . PHE A 1 82 ? 15.391 3.440 -20.460 1.00 91.88 82 PHE A CA 1
ATOM 670 C C . PHE A 1 82 ? 15.170 2.872 -21.873 1.00 91.88 82 PHE A C 1
ATOM 672 O O . PHE A 1 82 ? 15.915 2.017 -22.338 1.00 91.88 82 PHE A O 1
ATOM 679 N N . ILE A 1 83 ? 14.191 3.393 -22.623 1.00 90.81 83 ILE A N 1
ATOM 680 C CA . ILE A 1 83 ? 13.870 2.897 -23.985 1.00 90.81 83 ILE A CA 1
ATOM 681 C C . ILE 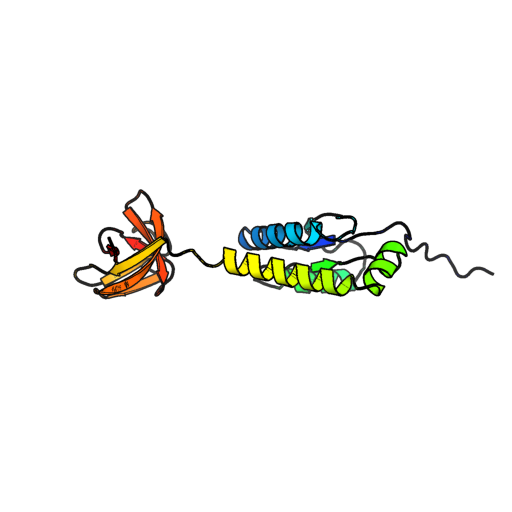A 1 83 ? 14.983 3.114 -25.026 1.00 90.81 83 ILE A C 1
ATOM 683 O O . ILE A 1 83 ? 14.967 2.492 -26.087 1.00 90.81 83 ILE A O 1
ATOM 687 N N . SER A 1 84 ? 15.927 4.009 -24.736 1.00 88.88 84 SER A N 1
ATOM 688 C CA . SER A 1 84 ? 17.111 4.281 -25.555 1.00 88.88 84 SER A CA 1
ATOM 689 C C . SER A 1 84 ? 18.314 3.400 -25.202 1.00 88.88 84 SER A C 1
ATOM 691 O O . SER A 1 84 ? 19.355 3.534 -25.837 1.00 88.88 84 SER A O 1
ATOM 693 N N . ASN A 1 85 ? 18.209 2.551 -24.176 1.00 90.50 85 ASN A N 1
ATOM 694 C CA . ASN A 1 85 ? 19.213 1.548 -23.840 1.00 90.50 85 ASN A CA 1
ATOM 695 C C . ASN A 1 85 ? 18.811 0.200 -24.454 1.00 90.50 85 ASN A C 1
ATOM 697 O O . ASN A 1 85 ? 17.668 -0.232 -24.309 1.00 90.50 85 ASN A O 1
ATOM 701 N N . ASP A 1 86 ? 19.743 -0.471 -25.135 1.00 92.25 86 ASP A N 1
ATOM 702 C CA . ASP A 1 86 ? 19.433 -1.683 -25.902 1.00 92.25 86 ASP A CA 1
ATOM 703 C C . ASP A 1 86 ? 18.937 -2.838 -25.028 1.00 92.25 86 ASP A C 1
ATOM 705 O O . ASP A 1 86 ? 17.971 -3.502 -25.401 1.00 92.25 86 ASP A O 1
ATOM 709 N N . ARG A 1 87 ? 19.549 -3.063 -23.858 1.00 91.75 87 ARG A N 1
ATOM 710 C CA . ARG A 1 87 ? 19.156 -4.141 -22.937 1.00 91.75 87 ARG A CA 1
ATOM 711 C C . ARG A 1 87 ? 17.741 -3.911 -22.415 1.00 91.75 87 ARG A C 1
ATOM 713 O O . ARG A 1 87 ? 16.893 -4.791 -22.545 1.00 91.75 87 ARG A O 1
ATOM 720 N N . ASP A 1 88 ? 17.494 -2.730 -21.859 1.00 95.06 88 ASP A N 1
ATOM 721 C CA . ASP A 1 88 ? 16.191 -2.332 -21.322 1.00 95.06 88 ASP A CA 1
ATOM 722 C C . ASP A 1 88 ? 15.103 -2.393 -22.404 1.00 95.06 88 ASP A C 1
ATOM 724 O O . ASP A 1 88 ? 14.037 -2.975 -22.201 1.00 95.06 88 ASP A O 1
ATOM 728 N N . CYS A 1 89 ? 15.391 -1.836 -23.585 1.00 94.06 89 CYS A N 1
ATOM 729 C CA . CYS A 1 89 ? 14.473 -1.801 -24.719 1.00 94.06 89 CYS A CA 1
ATOM 730 C C . CYS A 1 89 ? 14.151 -3.206 -25.243 1.00 94.06 89 CYS A C 1
ATOM 732 O O . CYS A 1 89 ? 12.990 -3.503 -25.526 1.00 94.06 89 CYS A O 1
ATOM 734 N N . GLN A 1 90 ? 15.151 -4.086 -25.354 1.00 95.81 90 GLN A N 1
ATOM 735 C CA . GLN A 1 90 ? 14.944 -5.478 -25.759 1.00 95.81 90 GLN A CA 1
ATOM 736 C C . GLN A 1 90 ? 14.127 -6.250 -24.724 1.00 95.81 90 GLN A C 1
ATOM 738 O O . GLN A 1 90 ? 13.169 -6.923 -25.101 1.00 95.81 90 GLN A O 1
ATOM 743 N N . TRP A 1 91 ? 14.450 -6.127 -23.434 1.00 96.75 91 TRP A N 1
ATOM 744 C CA . TRP A 1 91 ? 13.673 -6.763 -22.369 1.00 96.75 91 TRP A CA 1
ATOM 745 C C . TRP A 1 91 ? 12.212 -6.302 -22.389 1.00 96.75 91 TRP A C 1
ATOM 747 O O . TRP A 1 91 ? 11.300 -7.132 -22.396 1.00 96.75 91 TRP A O 1
ATOM 757 N N . LEU A 1 92 ? 11.981 -4.988 -22.493 1.00 96.62 92 LEU A N 1
ATOM 758 C CA . LEU A 1 92 ? 10.634 -4.435 -22.560 1.00 96.62 92 LEU A CA 1
ATOM 759 C C . LEU A 1 92 ? 9.882 -4.977 -23.786 1.00 96.62 92 LEU A C 1
ATOM 761 O O . LEU A 1 92 ? 8.772 -5.484 -23.637 1.00 96.62 92 LEU A O 1
ATOM 765 N N . LYS A 1 93 ? 10.490 -4.949 -24.982 1.00 96.44 93 LYS A N 1
ATOM 766 C CA . LYS A 1 93 ? 9.902 -5.492 -26.226 1.00 96.44 93 LYS A CA 1
ATOM 767 C C . LYS A 1 93 ? 9.551 -6.977 -26.119 1.00 96.44 93 LYS A C 1
ATOM 769 O O . LYS A 1 93 ? 8.520 -7.392 -26.643 1.00 96.44 93 LYS A O 1
ATOM 774 N N . ASN A 1 94 ? 10.365 -7.753 -25.409 1.00 97.56 94 ASN A N 1
ATOM 775 C CA . ASN A 1 94 ? 10.220 -9.202 -25.270 1.00 97.56 94 ASN A CA 1
ATOM 776 C C . ASN A 1 94 ? 9.279 -9.626 -24.127 1.00 97.56 94 ASN A C 1
ATOM 778 O O . ASN A 1 94 ? 9.314 -10.774 -23.695 1.00 97.56 94 ASN A O 1
ATOM 782 N N . GLY A 1 95 ? 8.411 -8.727 -23.656 1.00 97.75 95 GLY A N 1
ATOM 783 C CA . GLY A 1 95 ? 7.361 -9.045 -22.686 1.00 97.75 95 GLY A CA 1
ATOM 784 C C . GLY A 1 95 ? 7.558 -8.436 -21.302 1.00 97.75 95 GLY A C 1
ATOM 785 O O . GLY A 1 95 ? 6.631 -8.516 -20.500 1.00 97.75 95 GLY A O 1
ATOM 786 N N . GLY A 1 96 ? 8.678 -7.752 -21.044 1.00 98.00 96 GLY A N 1
ATOM 787 C CA . GLY A 1 96 ? 8.961 -7.121 -19.751 1.00 98.00 96 GLY A CA 1
ATOM 788 C C . GLY A 1 96 ? 7.892 -6.125 -19.280 1.00 98.00 96 GLY A C 1
ATOM 789 O O . GLY A 1 96 ? 7.681 -5.962 -18.082 1.00 98.00 96 GLY A O 1
ATOM 790 N N . TYR A 1 97 ? 7.127 -5.512 -20.194 1.00 97.50 97 TYR A N 1
ATOM 791 C CA . TYR A 1 97 ? 5.992 -4.651 -19.820 1.00 97.50 97 TYR A CA 1
ATOM 792 C C . TYR A 1 97 ? 4.907 -5.399 -19.024 1.00 97.50 97 TYR A C 1
ATOM 794 O O . TYR A 1 97 ? 4.221 -4.788 -18.205 1.00 97.50 97 TYR A O 1
ATOM 802 N N . LYS A 1 98 ? 4.749 -6.713 -19.239 1.00 98.56 98 LYS A N 1
ATOM 803 C CA . LYS A 1 98 ? 3.819 -7.550 -18.467 1.00 98.56 98 LYS A CA 1
ATOM 804 C C . LYS A 1 98 ? 4.334 -7.764 -17.053 1.00 98.56 98 LYS A C 1
ATOM 806 O O . LYS A 1 98 ? 3.548 -7.665 -16.118 1.00 98.56 98 LYS A O 1
ATOM 811 N N . ASP A 1 99 ? 5.639 -7.976 -16.901 1.00 98.25 99 ASP A N 1
ATOM 812 C CA . ASP A 1 99 ? 6.273 -8.109 -15.589 1.00 98.25 99 ASP A CA 1
ATOM 813 C C . ASP A 1 99 ? 6.112 -6.814 -14.788 1.00 98.25 99 ASP A C 1
ATOM 815 O O . ASP A 1 99 ? 5.703 -6.855 -13.631 1.00 98.25 99 ASP A O 1
ATOM 819 N N . VAL A 1 100 ? 6.328 -5.651 -15.419 1.00 98.06 100 VAL A N 1
ATOM 820 C CA . VAL A 1 100 ? 6.073 -4.339 -14.795 1.00 98.06 100 VAL A CA 1
ATOM 821 C C . VAL A 1 100 ? 4.628 -4.229 -14.313 1.00 98.06 100 VAL A C 1
ATOM 823 O O . VAL A 1 100 ? 4.394 -3.901 -13.150 1.00 98.06 100 VAL A O 1
ATOM 826 N N . ALA A 1 101 ? 3.657 -4.517 -15.185 1.00 98.44 101 ALA A N 1
ATOM 827 C CA . ALA A 1 101 ? 2.242 -4.457 -14.828 1.00 98.44 101 ALA A CA 1
ATOM 828 C C . ALA A 1 101 ? 1.915 -5.405 -13.665 1.00 98.44 101 ALA A C 1
ATOM 830 O O . ALA A 1 101 ? 1.233 -5.009 -12.721 1.00 98.44 101 ALA A O 1
ATOM 831 N N . GLN A 1 102 ? 2.461 -6.622 -13.691 1.00 98.56 102 GLN A N 1
ATOM 832 C CA . GLN A 1 102 ? 2.279 -7.607 -12.634 1.00 98.56 102 GLN A CA 1
ATOM 833 C C . GLN A 1 102 ? 2.845 -7.112 -11.297 1.00 98.56 102 GLN A C 1
ATOM 835 O O . GLN A 1 102 ? 2.141 -7.177 -10.293 1.00 98.56 102 GLN A O 1
ATOM 840 N N . LYS A 1 103 ? 4.054 -6.532 -11.273 1.00 98.38 103 LYS A N 1
ATOM 841 C CA . LYS A 1 103 ? 4.644 -5.971 -10.042 1.00 98.38 103 LYS A CA 1
ATOM 842 C C . LYS A 1 103 ? 3.865 -4.784 -9.491 1.00 98.38 103 LYS A C 1
ATOM 844 O O . LYS A 1 103 ? 3.721 -4.674 -8.276 1.00 98.38 103 LYS A O 1
ATOM 849 N N . ILE A 1 104 ? 3.296 -3.941 -10.357 1.00 98.31 104 ILE A N 1
ATOM 850 C CA . ILE A 1 104 ? 2.364 -2.889 -9.925 1.00 98.31 104 ILE A CA 1
ATOM 851 C C . ILE A 1 104 ? 1.134 -3.523 -9.263 1.00 98.31 104 ILE A C 1
ATOM 853 O O . ILE A 1 104 ? 0.762 -3.129 -8.158 1.00 98.31 104 ILE A O 1
ATOM 857 N N . CYS A 1 105 ? 0.514 -4.519 -9.902 1.00 98.12 105 CYS A N 1
ATOM 858 C CA . CYS A 1 105 ? -0.658 -5.200 -9.354 1.00 98.12 105 CYS A CA 1
ATOM 859 C C . CYS A 1 105 ? -0.367 -5.890 -8.014 1.00 98.12 105 CYS A C 1
ATOM 861 O O . CYS A 1 105 ? -1.167 -5.772 -7.086 1.00 98.12 105 CYS A O 1
ATOM 863 N N . ASP A 1 106 ? 0.759 -6.591 -7.900 1.00 97.94 106 ASP A N 1
ATOM 864 C CA . ASP A 1 106 ? 1.144 -7.318 -6.690 1.00 97.94 106 ASP A CA 1
ATOM 865 C C . ASP A 1 106 ? 1.457 -6.364 -5.536 1.00 97.94 106 ASP A C 1
ATOM 867 O O . ASP A 1 106 ? 0.936 -6.549 -4.434 1.00 97.94 106 ASP A O 1
ATOM 871 N N . GLY A 1 107 ? 2.206 -5.291 -5.799 1.00 96.88 107 GLY A N 1
ATOM 872 C CA . GLY A 1 107 ? 2.507 -4.275 -4.794 1.00 96.88 107 GLY A CA 1
ATOM 873 C C . GLY A 1 107 ? 1.272 -3.512 -4.323 1.00 96.88 107 GLY A C 1
ATOM 874 O O . GLY A 1 107 ? 1.094 -3.319 -3.122 1.00 96.88 107 GLY A O 1
ATOM 875 N N . VAL A 1 108 ? 0.369 -3.130 -5.235 1.00 95.88 108 VAL A N 1
ATOM 876 C CA . VAL A 1 108 ? -0.905 -2.493 -4.857 1.00 95.88 108 VAL A CA 1
ATOM 877 C C . VAL A 1 108 ? -1.773 -3.454 -4.046 1.00 95.88 108 VAL A C 1
ATOM 879 O O . VAL A 1 108 ? -2.355 -3.043 -3.044 1.00 95.88 108 VAL A O 1
ATOM 882 N N . ARG A 1 109 ? -1.838 -4.737 -4.424 1.00 95.00 109 ARG A N 1
ATOM 883 C CA . ARG A 1 109 ? -2.581 -5.750 -3.662 1.00 95.00 109 ARG A CA 1
ATOM 884 C C . ARG A 1 109 ? -2.030 -5.898 -2.244 1.00 95.00 109 ARG A C 1
ATOM 886 O O . ARG A 1 109 ? -2.815 -5.858 -1.300 1.00 95.00 109 ARG A O 1
ATOM 893 N N . GLU A 1 110 ? -0.712 -6.035 -2.092 1.00 94.69 110 GLU A N 1
ATOM 894 C CA . GLU A 1 110 ? -0.060 -6.140 -0.779 1.00 94.69 110 GLU A CA 1
ATOM 895 C C . GLU A 1 110 ? -0.285 -4.871 0.051 1.00 94.69 110 GLU A C 1
ATOM 897 O O . GLU A 1 110 ? -0.653 -4.961 1.221 1.00 94.69 110 GLU A O 1
ATOM 902 N N . TYR A 1 111 ? -0.155 -3.687 -0.552 1.00 93.31 111 TYR A N 1
ATOM 903 C CA . TYR A 1 111 ? -0.424 -2.421 0.126 1.00 93.31 111 TYR A CA 1
ATOM 904 C C . TYR A 1 111 ? -1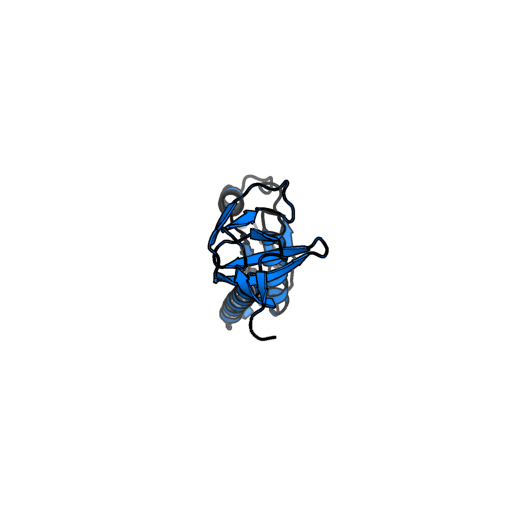.862 -2.352 0.645 1.00 93.31 111 TYR A C 1
ATOM 906 O O . TYR A 1 111 ? -2.064 -2.115 1.837 1.00 93.31 111 TYR A O 1
ATOM 914 N N . LEU A 1 112 ? -2.853 -2.647 -0.199 1.00 88.94 112 LEU A N 1
ATOM 915 C CA . LEU A 1 112 ? -4.257 -2.641 0.203 1.00 88.94 112 LEU A CA 1
ATOM 916 C C . LEU A 1 112 ? -4.521 -3.651 1.324 1.00 88.94 112 LEU A C 1
ATOM 918 O O . LEU A 1 112 ? -5.142 -3.294 2.319 1.00 88.94 112 LEU A O 1
ATOM 922 N N . GLN A 1 113 ? -3.981 -4.865 1.234 1.00 85.81 113 GLN A N 1
ATOM 923 C CA . GLN A 1 113 ? -4.110 -5.872 2.293 1.00 85.81 113 GLN A CA 1
ATOM 924 C C . GLN A 1 113 ? -3.426 -5.451 3.597 1.00 85.81 113 GLN A C 1
ATOM 926 O O . GLN A 1 113 ? -3.965 -5.688 4.671 1.00 85.81 113 GLN A O 1
ATOM 931 N N . SER A 1 114 ? -2.280 -4.775 3.519 1.00 78.00 114 SER A N 1
ATOM 932 C CA . SER A 1 114 ? -1.579 -4.245 4.691 1.00 78.00 114 SER A CA 1
ATOM 933 C C . SER A 1 114 ? -2.276 -3.026 5.308 1.00 78.00 114 SER A C 1
ATOM 935 O O . SER A 1 114 ? -2.001 -2.676 6.455 1.00 78.00 114 SER A O 1
ATOM 937 N N . SER A 1 115 ? -3.105 -2.322 4.532 1.00 67.19 115 SER A N 1
ATOM 938 C CA . SER A 1 115 ? -3.909 -1.175 4.973 1.00 67.19 115 SER A CA 1
ATOM 939 C C . SER A 1 115 ? -5.239 -1.596 5.610 1.00 67.19 115 SER A C 1
ATOM 941 O O . SER A 1 115 ? -5.873 -0.792 6.293 1.00 67.19 115 SER A O 1
ATOM 943 N N . LEU A 1 116 ? -5.641 -2.860 5.435 1.00 66.44 116 LEU A N 1
ATOM 944 C CA . LEU A 1 116 ? -6.752 -3.451 6.167 1.00 66.44 116 LEU A CA 1
ATOM 945 C C . LEU A 1 116 ? -6.278 -3.767 7.583 1.00 66.44 116 LEU A C 1
ATOM 947 O O . LEU A 1 116 ? -5.354 -4.546 7.801 1.00 66.44 116 LEU A O 1
ATOM 951 N N . GLU A 1 117 ? -6.911 -3.134 8.560 1.00 71.38 117 GLU A N 1
ATOM 952 C CA . GLU A 1 117 ? -6.652 -3.432 9.959 1.00 71.38 117 GLU A CA 1
ATOM 953 C C . GLU A 1 117 ? -7.196 -4.829 10.257 1.00 71.38 117 GLU A C 1
ATOM 955 O O . GLU A 1 117 ? -8.405 -5.062 10.207 1.00 71.38 117 GLU A O 1
ATOM 960 N N . THR A 1 118 ? -6.300 -5.778 10.526 1.00 78.00 118 THR A N 1
ATOM 961 C CA . THR A 1 118 ? -6.698 -7.141 10.870 1.00 78.00 118 THR A CA 1
ATOM 962 C C . THR A 1 118 ? -7.541 -7.108 12.137 1.00 78.00 118 THR A C 1
ATOM 964 O O . THR A 1 118 ? -7.068 -6.706 13.199 1.00 78.00 118 THR A O 1
ATOM 967 N N . THR A 1 119 ? -8.794 -7.553 12.035 1.00 88.62 119 THR A N 1
ATOM 968 C CA . THR A 1 119 ? -9.648 -7.746 13.208 1.00 88.62 119 THR A CA 1
ATOM 969 C C . THR A 1 119 ? -9.019 -8.808 14.107 1.00 88.62 119 THR A C 1
ATOM 971 O O . THR A 1 119 ? -8.938 -9.975 13.730 1.00 88.62 119 THR A O 1
ATOM 974 N N . LEU A 1 120 ? -8.584 -8.406 15.301 1.00 93.06 120 LEU A N 1
ATOM 975 C CA . LEU A 1 120 ? -8.103 -9.305 16.347 1.00 93.06 120 LEU A CA 1
ATOM 976 C C . LEU A 1 120 ? -9.242 -10.182 16.864 1.00 93.06 120 LEU A C 1
ATOM 978 O O . LEU A 1 120 ? -9.069 -11.383 17.065 1.00 93.06 120 LEU A O 1
ATOM 982 N N . TYR A 1 121 ? -10.408 -9.577 17.100 1.00 95.56 121 TYR A N 1
ATOM 983 C CA . TYR A 1 121 ? -11.625 -10.272 17.507 1.00 95.56 121 TYR A CA 1
ATOM 984 C C . TYR A 1 121 ? -12.861 -9.382 17.337 1.00 95.56 121 TYR A C 1
ATOM 986 O O . TYR A 1 121 ? -12.772 -8.157 17.230 1.00 95.56 121 TYR A O 1
ATOM 994 N N . LYS A 1 122 ? -14.040 -10.011 17.354 1.00 97.00 122 LYS A N 1
ATOM 995 C CA . LYS A 1 122 ? -15.323 -9.305 17.404 1.00 97.00 122 LYS A CA 1
ATOM 996 C C . LYS A 1 122 ? -15.767 -9.098 18.844 1.00 97.00 122 LYS A C 1
ATOM 998 O O . LYS A 1 122 ? -15.545 -9.954 19.699 1.00 97.00 122 LYS A O 1
ATOM 1003 N N . ALA A 1 123 ? -16.416 -7.976 19.105 1.00 98.12 123 ALA A N 1
ATOM 1004 C CA . ALA A 1 123 ? -17.020 -7.667 20.392 1.00 98.12 123 ALA A CA 1
ATOM 1005 C C . ALA A 1 123 ? -18.401 -7.039 20.195 1.00 98.12 123 ALA A C 1
ATOM 1007 O O . ALA A 1 123 ? -18.789 -6.715 19.077 1.00 98.12 123 ALA A O 1
ATOM 1008 N N . VAL A 1 124 ? -19.132 -6.845 21.282 1.00 98.25 124 VAL A N 1
ATOM 1009 C CA . VAL A 1 124 ? -20.309 -5.976 21.329 1.00 98.25 124 VAL A CA 1
ATOM 1010 C C . VAL A 1 124 ? -20.090 -4.873 22.350 1.00 98.25 124 VAL A C 1
ATOM 1012 O O . VAL A 1 124 ? -19.357 -5.055 23.327 1.00 98.25 124 VAL A O 1
ATOM 1015 N N . VAL A 1 125 ? -20.723 -3.723 22.136 1.00 98.50 125 VAL A N 1
ATOM 1016 C CA . VAL A 1 125 ? -20.842 -2.702 23.180 1.00 98.50 125 VAL A CA 1
ATOM 1017 C C . VAL A 1 125 ? -21.624 -3.296 24.351 1.00 98.50 125 VAL A C 1
ATOM 1019 O O . VAL A 1 125 ? -22.696 -3.857 24.149 1.00 98.50 125 VAL A O 1
ATOM 1022 N N . ASN A 1 126 ? -21.078 -3.152 25.555 1.00 98.12 126 ASN A N 1
ATOM 1023 C CA . ASN A 1 126 ? -21.699 -3.511 26.826 1.00 98.12 126 ASN A CA 1
ATOM 1024 C C . ASN A 1 126 ? -21.602 -2.303 27.773 1.00 98.12 126 ASN A C 1
ATOM 1026 O O . ASN A 1 126 ? -20.766 -2.257 28.679 1.00 98.12 126 ASN A O 1
ATOM 1030 N N . ALA A 1 127 ? -22.393 -1.272 27.480 1.00 96.62 127 ALA A N 1
ATOM 1031 C CA . ALA A 1 127 ? -22.427 -0.005 28.207 1.00 96.62 127 ALA A CA 1
ATOM 1032 C C . ALA A 1 127 ? -23.859 0.266 28.701 1.00 96.62 127 ALA A C 1
ATOM 1034 O O . ALA A 1 127 ? -24.795 -0.077 27.981 1.00 96.62 127 ALA A O 1
ATOM 1035 N N . PRO A 1 128 ? -24.055 0.902 29.875 1.00 93.31 128 PRO A N 1
ATOM 1036 C CA . PRO A 1 128 ? -25.396 1.221 30.376 1.00 93.31 128 PRO A CA 1
ATOM 1037 C C . PRO A 1 128 ? -26.208 2.107 29.420 1.00 93.31 128 PRO A C 1
ATOM 1039 O O . PRO A 1 128 ? -27.383 1.839 29.197 1.00 93.31 128 PRO A O 1
ATOM 1042 N N . ASP A 1 129 ? -25.554 3.111 28.826 1.00 93.88 129 ASP A N 1
ATOM 1043 C CA . ASP A 1 129 ? -26.167 4.055 27.889 1.00 93.88 129 ASP A CA 1
ATOM 1044 C C . ASP A 1 129 ? -25.554 3.883 26.486 1.00 93.88 129 ASP A C 1
ATOM 1046 O O . ASP A 1 129 ? -25.970 3.047 25.683 1.00 93.88 129 ASP A O 1
ATOM 1050 N N . PHE A 1 130 ? -24.500 4.649 26.206 1.00 96.25 130 PHE A N 1
ATOM 1051 C CA . PHE A 1 130 ? -23.750 4.637 24.959 1.00 96.25 130 PHE A CA 1
ATOM 1052 C C . PHE A 1 130 ? -22.246 4.607 25.237 1.00 96.25 130 PHE A C 1
ATOM 1054 O O . PHE A 1 130 ? -21.756 5.047 26.280 1.00 96.25 130 PHE A O 1
ATOM 1061 N N . LEU A 1 131 ? -21.491 4.114 24.262 1.00 98.31 131 LEU A N 1
ATOM 1062 C CA . LEU A 1 131 ? -20.039 4.098 24.274 1.00 98.31 131 LEU A CA 1
ATOM 1063 C C . LEU A 1 131 ? -19.503 5.193 23.356 1.00 98.31 131 LEU A C 1
ATOM 1065 O O . LEU A 1 131 ? -19.722 5.169 22.147 1.00 98.31 131 LEU A O 1
ATOM 1069 N N . ASN A 1 132 ? -18.771 6.148 23.929 1.00 98.50 132 ASN A N 1
ATOM 1070 C CA . ASN A 1 132 ? -18.041 7.138 23.143 1.00 98.50 132 ASN A CA 1
ATOM 1071 C C . ASN A 1 132 ? -16.872 6.473 22.405 1.00 98.50 132 ASN A C 1
ATOM 1073 O O . ASN A 1 132 ? -16.046 5.801 23.028 1.00 98.50 132 ASN A O 1
ATOM 1077 N N . VAL A 1 133 ? -16.768 6.752 21.110 1.00 98.56 133 VAL A N 1
ATOM 1078 C CA . VAL A 1 133 ? -15.594 6.471 20.283 1.00 98.56 133 VAL A CA 1
ATOM 1079 C C . VAL A 1 133 ? -14.783 7.757 20.180 1.00 98.56 133 VAL A C 1
ATOM 1081 O O . VAL A 1 133 ? -15.332 8.825 19.912 1.00 98.56 133 VAL A O 1
ATOM 1084 N N . ARG A 1 134 ? -13.480 7.681 20.431 1.00 98.50 134 ARG A N 1
ATOM 1085 C CA . ARG A 1 134 ? -12.565 8.826 20.518 1.00 98.50 134 ARG A CA 1
ATOM 1086 C C . ARG A 1 134 ? -11.454 8.736 19.483 1.00 98.50 134 ARG A C 1
ATOM 1088 O O . ARG A 1 134 ? -11.137 7.655 18.997 1.00 98.50 134 ARG A O 1
ATOM 1095 N N . SER A 1 135 ? -10.837 9.867 19.153 1.00 97.00 135 SER A N 1
ATOM 1096 C CA . SER A 1 135 ? -9.725 9.904 18.192 1.00 97.00 135 SER A CA 1
ATOM 1097 C C . SER A 1 135 ? -8.422 9.289 18.722 1.00 97.00 135 SER A C 1
ATOM 1099 O O . SER A 1 135 ? -7.540 8.969 17.930 1.00 97.00 135 SER A O 1
ATOM 1101 N N . GLY A 1 136 ? -8.307 9.078 20.037 1.00 97.06 136 GLY A N 1
ATOM 1102 C CA . GLY A 1 136 ? -7.149 8.469 20.690 1.00 97.06 136 GLY A CA 1
ATOM 1103 C C . GLY A 1 136 ? -7.526 7.700 21.957 1.00 97.06 136 GLY A C 1
ATOM 1104 O O . GLY A 1 136 ? -8.628 7.853 22.490 1.00 97.06 136 GLY A O 1
ATOM 1105 N N . SER A 1 137 ? -6.594 6.874 22.431 1.00 96.88 137 SER A N 1
ATOM 1106 C CA . SER A 1 137 ? -6.709 6.102 23.671 1.00 96.88 137 SER A CA 1
ATOM 1107 C C . SER A 1 137 ? -6.667 7.034 24.888 1.00 96.88 137 SER A C 1
ATOM 1109 O O . SER A 1 137 ? -5.608 7.498 25.308 1.00 96.88 137 SER A O 1
ATOM 1111 N N . GLY A 1 138 ? -7.837 7.392 25.423 1.00 97.56 138 GLY A N 1
ATOM 1112 C CA . GLY A 1 138 ? -7.949 8.257 26.598 1.00 97.56 138 GLY A CA 1
ATOM 1113 C C . GLY A 1 138 ? -9.159 9.187 26.570 1.00 97.56 138 GLY A C 1
ATOM 1114 O O . GLY A 1 138 ? -9.668 9.567 25.519 1.00 97.56 138 GLY A O 1
ATOM 1115 N N . THR A 1 139 ? -9.612 9.626 27.746 1.00 97.31 139 THR A N 1
ATOM 1116 C CA . THR A 1 139 ? -10.759 10.545 27.876 1.00 97.31 139 THR A CA 1
ATOM 1117 C C . THR A 1 139 ? -10.460 11.976 27.431 1.00 97.31 139 THR A C 1
ATOM 1119 O O . THR A 1 139 ? -11.397 12.732 27.185 1.00 97.31 139 THR A O 1
ATOM 1122 N N . ASN A 1 140 ? -9.180 12.335 27.304 1.00 97.75 140 ASN A N 1
ATOM 1123 C CA . ASN A 1 140 ? -8.735 13.665 26.878 1.00 97.75 140 ASN A CA 1
ATOM 1124 C C . ASN A 1 140 ? -8.772 13.848 25.352 1.00 97.75 140 ASN A C 1
ATOM 1126 O O . ASN A 1 140 ? -8.651 14.969 24.868 1.00 97.75 140 ASN A O 1
ATOM 1130 N N . TYR A 1 141 ? -8.951 12.765 24.591 1.00 97.94 141 TYR A N 1
ATOM 1131 C CA . TYR A 1 141 ? -9.087 12.837 23.140 1.00 97.94 141 TYR A CA 1
ATOM 1132 C C . TYR A 1 141 ? -10.527 13.181 22.736 1.00 97.94 141 TYR A C 1
ATOM 1134 O O . TYR A 1 141 ? -11.464 12.670 23.361 1.00 97.94 141 TYR A O 1
ATOM 1142 N N . PRO A 1 142 ? -10.734 14.000 21.689 1.00 98.19 142 PRO A N 1
ATOM 1143 C CA . PRO A 1 142 ? -12.060 14.317 21.165 1.00 98.19 142 PRO A CA 1
ATOM 1144 C C . PRO A 1 142 ? -12.920 13.080 20.882 1.00 98.19 142 PRO A C 1
ATOM 1146 O O . PRO A 1 142 ? -12.423 12.051 20.418 1.00 98.19 142 PRO A O 1
ATOM 1149 N N . VAL A 1 143 ? -14.225 13.196 21.139 1.00 98.50 143 VAL A N 1
ATOM 1150 C CA . VAL A 1 143 ? -15.222 12.197 20.729 1.00 98.50 143 VAL A CA 1
ATOM 1151 C C . VAL A 1 143 ? -15.455 12.338 19.225 1.00 98.50 143 VAL A C 1
ATOM 1153 O O . VAL A 1 143 ? -15.728 13.434 18.745 1.00 98.50 143 VAL A O 1
ATOM 1156 N N . VAL A 1 144 ? -15.343 11.231 18.492 1.00 98.25 144 VAL A N 1
ATOM 1157 C CA . VAL A 1 144 ? -15.573 11.144 17.038 1.00 98.25 144 VAL A CA 1
ATOM 1158 C C . VAL A 1 144 ? -16.866 10.403 16.693 1.00 98.25 144 VAL A C 1
ATOM 1160 O O . VAL A 1 144 ? -17.275 10.379 15.538 1.00 98.25 144 VAL A O 1
ATOM 1163 N N . GLY A 1 145 ? -17.520 9.799 17.688 1.00 98.25 145 GLY A N 1
ATOM 1164 C CA . GLY A 1 145 ? -18.797 9.120 17.516 1.00 98.25 145 GLY A CA 1
ATOM 1165 C C . GLY A 1 145 ? -19.300 8.471 18.800 1.00 98.25 145 GLY A C 1
ATOM 1166 O O . GLY A 1 145 ? -18.620 8.474 19.828 1.00 98.25 145 GLY A O 1
ATOM 1167 N N . GLN A 1 146 ? -20.500 7.904 18.732 1.00 98.31 146 GLN A N 1
ATOM 1168 C CA . GLN A 1 146 ? -21.147 7.202 19.838 1.00 98.31 146 GLN A CA 1
ATOM 1169 C C . GLN A 1 146 ? -21.799 5.922 19.322 1.00 98.31 146 GLN A C 1
ATOM 1171 O O . GLN A 1 146 ? -22.336 5.904 18.217 1.00 98.31 146 GLN A O 1
ATOM 1176 N N . LEU A 1 147 ? -21.735 4.857 20.118 1.00 98.44 147 LEU A N 1
ATOM 1177 C CA . LEU A 1 147 ? -22.289 3.545 19.790 1.00 98.44 147 LEU A CA 1
ATOM 1178 C C . LEU A 1 147 ? -23.271 3.109 20.875 1.00 98.44 147 LEU A C 1
ATOM 1180 O O . LEU A 1 147 ? -22.966 3.201 22.062 1.00 98.44 147 LEU A O 1
ATOM 1184 N N . ASN A 1 148 ? -24.432 2.602 20.469 1.00 98.38 148 ASN A N 1
ATOM 1185 C CA . ASN A 1 148 ? -25.442 2.099 21.396 1.00 98.38 148 ASN A CA 1
ATOM 1186 C C . ASN A 1 148 ? -25.038 0.738 21.972 1.00 98.38 148 ASN A C 1
ATOM 1188 O O . ASN A 1 148 ? -24.288 -0.017 21.339 1.00 98.38 148 ASN A O 1
ATOM 1192 N N . ASN A 1 149 ? -25.581 0.399 23.141 1.00 98.12 149 ASN A N 1
ATOM 1193 C CA . ASN A 1 149 ? -25.428 -0.929 23.725 1.00 98.12 149 ASN A CA 1
ATOM 1194 C C . ASN A 1 149 ? -25.816 -2.048 22.734 1.00 98.12 149 ASN A C 1
ATOM 1196 O O . ASN A 1 149 ? -26.772 -1.907 21.972 1.00 98.12 149 ASN A O 1
ATOM 1200 N N . GLY A 1 150 ? -25.057 -3.146 22.715 1.00 97.75 150 GLY A N 1
ATOM 1201 C CA . GLY A 1 150 ? -25.252 -4.269 21.791 1.00 97.75 150 GLY A CA 1
ATOM 1202 C C . GLY A 1 150 ? -24.689 -4.077 20.375 1.00 97.75 150 GLY A C 1
ATOM 1203 O O . GLY A 1 150 ? -24.692 -5.027 19.595 1.00 97.75 150 GLY A O 1
ATOM 1204 N N . THR A 1 151 ? -24.169 -2.894 20.022 1.00 98.50 151 THR A N 1
ATOM 1205 C CA . THR A 1 151 ? -23.558 -2.668 18.697 1.00 98.50 151 THR A CA 1
ATOM 1206 C C . THR A 1 151 ? -22.352 -3.590 18.492 1.00 98.50 151 THR A C 1
ATOM 1208 O O . THR A 1 151 ? -21.465 -3.630 19.343 1.00 98.50 151 THR A O 1
ATOM 1211 N N . SER A 1 152 ? -22.296 -4.307 17.363 1.00 98.06 152 SER A N 1
ATOM 1212 C CA . SER A 1 152 ? -21.148 -5.151 16.998 1.00 98.06 152 SER A CA 1
ATOM 1213 C C . SER A 1 152 ? -19.922 -4.302 16.670 1.00 98.06 152 SER A C 1
ATOM 1215 O O . SER A 1 152 ? -20.029 -3.309 15.957 1.00 98.06 152 SER A O 1
ATOM 1217 N N . LEU A 1 153 ? -18.760 -4.738 17.148 1.00 98.12 153 LEU A N 1
ATOM 1218 C CA . LEU A 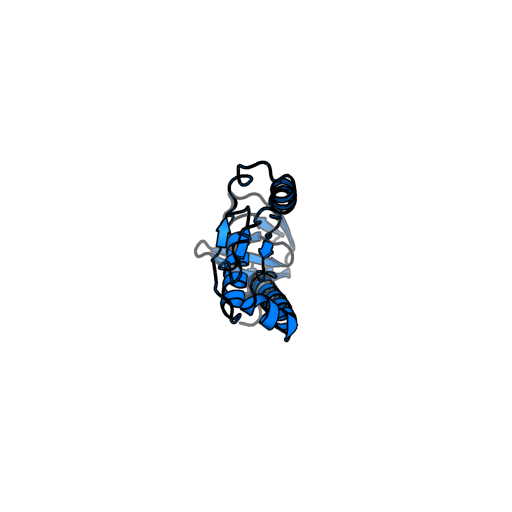1 153 ? -17.466 -4.080 17.001 1.00 98.12 153 LEU A CA 1
ATOM 1219 C C . LEU A 1 153 ? -16.454 -5.023 16.350 1.00 98.12 153 LEU A C 1
ATOM 1221 O O . LEU A 1 153 ? -16.389 -6.206 16.695 1.00 98.12 153 LEU A O 1
ATOM 1225 N N . GLU A 1 154 ? -15.609 -4.473 15.485 1.00 96.62 154 GLU A N 1
ATOM 1226 C CA . GLU A 1 154 ? -14.376 -5.121 15.027 1.00 96.62 154 GLU A CA 1
ATOM 1227 C C . GLU A 1 154 ? -13.187 -4.498 15.757 1.00 96.62 154 GLU A C 1
ATOM 1229 O O . GLU A 1 154 ? -12.832 -3.344 15.511 1.00 96.62 154 GLU A O 1
ATOM 1234 N N . ILE A 1 155 ? -12.605 -5.247 16.699 1.00 96.94 155 ILE A N 1
ATOM 1235 C CA . ILE A 1 155 ? -11.446 -4.792 17.469 1.00 96.94 155 ILE A CA 1
ATOM 1236 C C . ILE A 1 155 ? -10.178 -5.151 16.712 1.00 96.94 155 ILE A C 1
ATOM 1238 O O . ILE A 1 155 ? -9.983 -6.306 16.341 1.00 96.94 155 ILE A O 1
ATOM 1242 N N . VAL A 1 156 ? -9.306 -4.169 16.520 1.00 94.69 156 VAL A N 1
ATOM 1243 C CA . VAL A 1 156 ? -8.061 -4.298 15.744 1.00 94.69 156 VAL A CA 1
ATOM 1244 C C . VAL A 1 156 ? -6.808 -4.038 16.576 1.00 94.69 156 VAL A C 1
ATOM 1246 O O . VAL A 1 156 ? -5.702 -4.329 16.134 1.00 94.69 156 VAL A O 1
ATOM 1249 N N . GLU A 1 157 ? -6.968 -3.501 17.787 1.00 94.94 157 GLU A N 1
ATOM 1250 C CA . GLU A 1 157 ? -5.870 -3.230 18.715 1.00 94.94 157 GLU A CA 1
ATOM 1251 C C . GLU A 1 157 ? -6.381 -3.178 20.158 1.00 94.94 157 GLU A C 1
ATOM 1253 O O . GLU A 1 157 ? -7.491 -2.700 20.410 1.00 94.94 157 GLU A O 1
ATOM 1258 N N . GLU A 1 158 ? -5.556 -3.625 21.105 1.00 95.69 158 GLU A N 1
ATOM 1259 C CA . GLU A 1 158 ? -5.754 -3.396 22.535 1.00 95.69 158 GLU A CA 1
ATOM 1260 C C . GLU A 1 158 ? -4.608 -2.544 23.088 1.00 95.69 158 GLU A C 1
ATOM 1262 O O . GLU A 1 158 ? -3.437 -2.853 22.872 1.00 95.69 158 GLU A O 1
ATOM 1267 N N . ASP A 1 159 ? -4.948 -1.507 23.846 1.00 94.44 159 ASP A N 1
ATOM 1268 C CA . ASP A 1 159 ? -3.994 -0.694 24.594 1.00 94.44 159 ASP A CA 1
ATOM 1269 C C . ASP A 1 159 ? -3.948 -1.181 26.058 1.00 94.44 159 ASP A C 1
ATOM 1271 O O . ASP A 1 159 ? -5.008 -1.292 26.697 1.00 94.44 159 ASP A O 1
ATOM 1275 N N . PRO A 1 160 ? -2.750 -1.433 26.627 1.00 92.38 160 PRO A N 1
ATOM 1276 C CA . PRO A 1 160 ? -2.570 -1.749 28.046 1.00 92.38 160 PRO A CA 1
ATOM 1277 C C . PRO A 1 160 ? -3.269 -0.787 29.024 1.00 92.38 160 PRO A C 1
ATOM 1279 O O . PRO A 1 160 ? -3.627 -1.194 30.127 1.00 92.38 160 PRO A O 1
ATOM 1282 N N . ALA A 1 161 ? -3.522 0.465 28.629 1.00 94.44 161 ALA A N 1
ATOM 1283 C CA . ALA A 1 161 ? -4.259 1.469 29.399 1.00 94.44 161 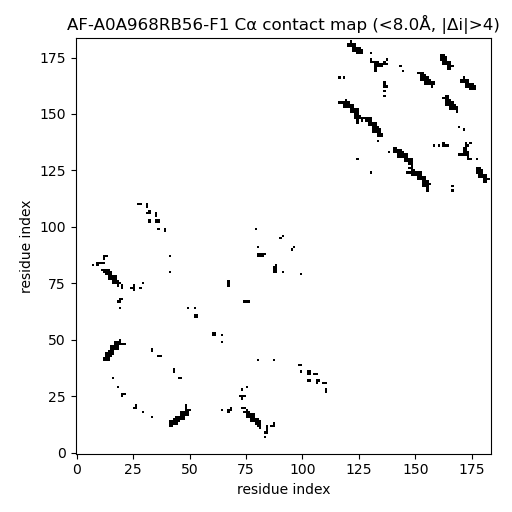ALA A CA 1
ATOM 1284 C C . ALA A 1 161 ? -5.787 1.241 29.453 1.00 94.44 161 ALA A C 1
ATOM 1286 O O . ALA A 1 161 ? -6.527 2.088 29.959 1.00 94.44 161 ALA A O 1
ATOM 1287 N N . GLY A 1 162 ? -6.291 0.114 28.938 1.00 97.75 162 GLY A N 1
ATOM 1288 C CA . GLY A 1 162 ? -7.703 -0.265 29.033 1.00 97.75 162 GLY A CA 1
ATOM 1289 C C . GLY A 1 162 ? -8.578 0.292 27.909 1.00 97.75 162 GLY A C 1
ATOM 1290 O O . GLY A 1 162 ? -9.785 0.472 28.100 1.00 97.75 162 GLY A O 1
ATOM 1291 N N . TRP A 1 163 ? -7.992 0.539 26.738 1.00 98.44 163 TRP A N 1
ATOM 1292 C CA . TRP A 1 163 ? -8.699 0.974 25.534 1.00 98.44 163 TRP A CA 1
ATOM 1293 C C . TRP A 1 163 ? -8.594 -0.074 24.432 1.00 98.44 163 TRP A C 1
ATOM 1295 O O . TRP A 1 163 ? -7.673 -0.885 24.404 1.00 98.44 163 TRP A O 1
ATOM 1305 N N . VAL A 1 164 ? -9.560 -0.061 23.524 1.00 98.19 164 VAL A N 1
ATOM 1306 C CA . VAL A 1 164 ? -9.536 -0.855 22.297 1.00 98.19 164 VAL A CA 1
ATOM 1307 C C . VAL A 1 164 ? -9.699 0.063 21.107 1.00 98.19 164 VAL A C 1
ATOM 1309 O O . VAL A 1 164 ? -10.488 1.012 21.158 1.00 98.19 164 VAL A O 1
ATOM 1312 N N . ARG A 1 165 ? -8.971 -0.224 20.032 1.00 97.31 165 ARG A N 1
ATOM 1313 C CA . ARG A 1 165 ? -9.183 0.439 18.752 1.00 97.31 165 ARG A CA 1
ATOM 1314 C C . ARG A 1 165 ? -10.142 -0.389 17.914 1.00 97.31 165 ARG A C 1
ATOM 1316 O O . ARG A 1 165 ? -9.998 -1.605 17.797 1.00 97.31 165 ARG A O 1
ATOM 1323 N N . ILE A 1 166 ? -11.126 0.295 17.358 1.00 96.88 166 ILE A N 1
ATOM 1324 C CA . ILE A 1 166 ? -12.222 -0.252 16.575 1.00 96.88 166 ILE A CA 1
ATOM 1325 C C . ILE A 1 166 ? -12.025 0.196 15.126 1.00 96.88 166 ILE A C 1
ATOM 1327 O O . ILE A 1 166 ? -11.758 1.377 14.887 1.00 96.88 166 ILE A O 1
ATOM 1331 N N . SER A 1 167 ? -12.164 -0.719 14.166 1.00 94.56 167 SER A N 1
ATOM 1332 C CA . SER A 1 167 ? -12.211 -0.396 12.729 1.00 94.56 167 SER A CA 1
ATOM 1333 C C . SER A 1 167 ? -13.640 -0.163 12.227 1.00 94.56 167 SER A C 1
ATOM 1335 O O . SER A 1 167 ? -13.843 0.615 11.296 1.00 94.56 167 SER A O 1
ATOM 1337 N N . SER A 1 168 ? -14.629 -0.810 12.853 1.00 94.62 168 SER A N 1
ATOM 1338 C CA . SER A 1 168 ? -16.044 -0.793 12.464 1.00 94.62 168 SER A CA 1
ATOM 1339 C C . SER A 1 168 ? -16.968 -0.870 13.693 1.00 94.62 168 SER A C 1
ATOM 1341 O O . SER A 1 168 ? -16.673 -1.642 14.610 1.00 94.62 168 SER A O 1
ATOM 1343 N N . PRO A 1 169 ? -18.083 -0.109 13.745 1.00 95.75 169 PRO A N 1
ATOM 1344 C CA . PRO A 1 169 ? -18.656 0.700 12.658 1.00 95.75 169 PRO A CA 1
ATOM 1345 C C . PRO A 1 169 ? -18.111 2.134 12.581 1.00 95.75 169 PRO A C 1
ATOM 1347 O O . PRO A 1 169 ? -18.291 2.804 11.569 1.00 95.75 169 PRO A O 1
ATOM 1350 N N . ILE A 1 170 ? -17.445 2.613 13.633 1.00 95.75 170 ILE A N 1
ATOM 1351 C CA . ILE A 1 170 ? -16.793 3.926 13.665 1.00 95.75 170 ILE A CA 1
ATOM 1352 C C . ILE A 1 170 ? -15.328 3.692 14.002 1.00 95.75 170 ILE A C 1
ATOM 1354 O O . ILE A 1 170 ? -15.020 3.138 15.059 1.00 95.75 170 ILE A O 1
ATOM 1358 N N . LYS A 1 171 ? -14.430 4.130 13.116 1.00 95.50 171 LYS A N 1
ATOM 1359 C CA . LYS A 1 171 ? -12.993 4.032 13.362 1.00 95.50 171 LYS A CA 1
ATOM 1360 C C . LYS A 1 171 ? -12.597 4.933 14.532 1.00 95.50 171 LYS A C 1
ATOM 1362 O O . LYS A 1 171 ? -12.842 6.138 14.496 1.00 95.50 171 LYS A O 1
ATOM 1367 N N . GLY A 1 172 ? -11.953 4.365 15.546 1.00 97.12 172 GLY A N 1
ATOM 1368 C CA . GLY A 1 172 ? -11.454 5.118 16.695 1.00 97.12 172 GLY A CA 1
ATOM 1369 C C . GLY A 1 172 ? -11.238 4.250 17.927 1.00 97.12 172 GLY A C 1
ATOM 1370 O O . GLY A 1 172 ? -11.160 3.031 17.834 1.00 97.12 172 GLY A O 1
ATOM 1371 N N . TRP A 1 173 ? -11.120 4.882 19.086 1.00 98.44 173 TRP A N 1
ATOM 1372 C CA . TRP A 1 173 ? -10.796 4.247 20.358 1.00 98.44 173 TRP A CA 1
ATOM 1373 C C . TRP A 1 173 ? -11.985 4.252 21.308 1.00 98.44 173 TRP A C 1
ATOM 1375 O O . TRP A 1 173 ? -12.635 5.279 21.488 1.00 98.44 173 TRP A O 1
ATOM 1385 N N . ALA A 1 174 ? -12.242 3.132 21.973 1.00 98.44 174 ALA A N 1
ATOM 1386 C CA . ALA A 1 174 ? -13.277 3.023 22.992 1.00 98.44 174 ALA A CA 1
ATOM 1387 C C . ALA A 1 174 ? -12.740 2.360 24.263 1.00 98.44 174 ALA A C 1
ATOM 1389 O O . ALA A 1 174 ? -11.771 1.603 24.229 1.00 98.44 174 ALA A O 1
ATOM 1390 N N . ALA A 1 175 ? -13.361 2.648 25.406 1.00 98.19 175 ALA A N 1
ATOM 1391 C CA . ALA A 1 175 ? -12.937 2.068 26.675 1.00 98.19 175 ALA A CA 1
ATOM 1392 C C . ALA A 1 175 ? -13.265 0.564 26.710 1.00 98.19 175 ALA A C 1
ATOM 1394 O O . ALA A 1 175 ? -14.432 0.175 26.640 1.00 98.19 175 ALA A O 1
ATOM 1395 N N . LYS A 1 176 ? -12.238 -0.278 26.882 1.00 98.19 176 LYS A N 1
ATOM 1396 C CA . LYS A 1 176 ? -12.330 -1.749 26.821 1.00 98.19 176 LYS A CA 1
ATOM 1397 C C . LYS A 1 176 ? -13.359 -2.315 27.797 1.00 98.19 176 LYS A C 1
ATOM 1399 O O . LYS A 1 176 ? -14.076 -3.252 27.459 1.00 98.19 176 LYS A O 1
ATOM 1404 N N . ARG A 1 177 ? -13.473 -1.714 28.988 1.00 97.94 177 ARG A N 1
ATOM 1405 C CA . ARG A 1 177 ? -14.406 -2.136 30.052 1.00 97.94 177 ARG A CA 1
ATOM 1406 C C . ARG A 1 177 ? -15.886 -2.099 29.655 1.00 97.94 177 ARG A C 1
ATOM 1408 O O . ARG A 1 177 ? -16.694 -2.711 30.336 1.00 97.94 177 ARG A O 1
ATOM 1415 N N . TYR A 1 178 ? -16.232 -1.378 28.589 1.00 98.31 178 TYR A N 1
ATOM 1416 C CA . TYR A 1 178 ? -17.590 -1.301 28.046 1.00 98.31 178 TYR A CA 1
ATOM 1417 C C . TYR A 1 178 ? -17.750 -2.121 26.760 1.00 98.31 178 TYR A C 1
ATOM 1419 O O . TYR A 1 178 ? -18.611 -1.833 25.930 1.00 98.31 178 TYR A O 1
ATOM 1427 N N . THR A 1 179 ? -16.895 -3.124 26.562 1.00 98.00 179 THR A N 1
ATOM 1428 C CA . THR A 1 179 ? -16.957 -4.051 25.431 1.00 98.00 179 THR A CA 1
ATOM 1429 C C . THR A 1 179 ? -16.972 -5.486 25.941 1.00 98.00 179 THR A C 1
ATOM 1431 O O . THR A 1 179 ? -16.342 -5.801 26.950 1.00 98.00 179 THR A O 1
ATOM 1434 N N . GLN A 1 180 ? -17.682 -6.363 25.239 1.00 97.94 180 GLN A N 1
ATOM 1435 C CA . GLN A 1 180 ? -17.723 -7.794 25.518 1.00 97.94 180 GLN A CA 1
ATOM 1436 C C . GLN A 1 180 ? -17.268 -8.561 24.279 1.00 97.94 180 GLN A C 1
ATOM 1438 O O . GLN A 1 180 ? -17.913 -8.492 23.236 1.00 97.94 180 GLN A O 1
ATOM 1443 N N . ARG A 1 181 ? -16.155 -9.292 24.384 1.00 97.06 181 ARG A N 1
ATOM 1444 C CA . ARG A 1 181 ? -15.636 -10.135 23.298 1.00 97.06 181 ARG A CA 1
ATOM 1445 C C . ARG A 1 181 ? -16.613 -11.272 22.979 1.00 97.06 181 ARG A C 1
ATOM 1447 O O . ARG A 1 181 ? -17.153 -11.897 23.887 1.00 97.06 181 ARG A O 1
ATOM 1454 N N . LEU A 1 182 ? -16.810 -11.544 21.692 1.00 94.50 182 LEU A N 1
ATOM 1455 C CA . LEU A 1 182 ? -17.601 -12.666 21.189 1.00 94.50 182 LEU A CA 1
ATOM 1456 C C . LEU A 1 182 ? -16.694 -13.871 20.894 1.00 94.50 182 LEU A C 1
ATOM 1458 O O . LEU A 1 182 ? -15.586 -13.695 20.383 1.00 94.50 182 LEU A O 1
ATOM 1462 N N . GLY A 1 183 ? -17.186 -15.085 21.165 1.00 80.88 183 GLY A N 1
ATOM 1463 C CA . GLY A 1 183 ? -16.507 -16.342 20.813 1.00 80.88 183 GLY A CA 1
ATOM 1464 C C . GLY A 1 183 ? -15.310 -16.707 21.698 1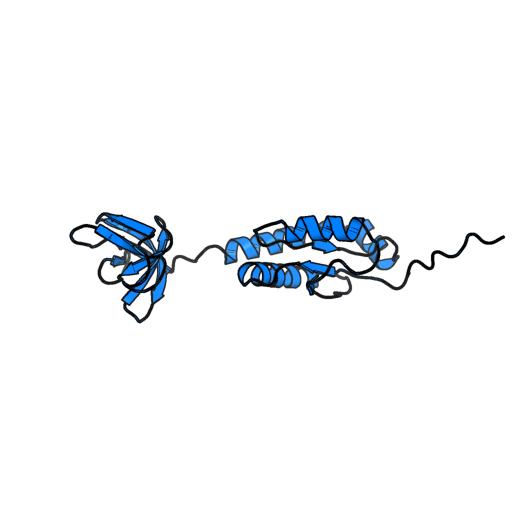.00 80.88 183 GLY A C 1
ATOM 1465 O O . GLY A 1 183 ? -14.341 -17.264 21.185 1.00 80.88 183 GLY A O 1
ATOM 1466 N N . ALA A 1 184 ? -15.361 -16.346 22.984 1.00 57.16 184 ALA A N 1
ATOM 1467 C CA . ALA A 1 184 ? -14.461 -16.876 24.010 1.00 57.16 184 ALA A CA 1
ATOM 1468 C C . ALA A 1 184 ? -14.972 -18.220 24.545 1.00 57.16 184 ALA A C 1
ATOM 1470 O O . ALA A 1 184 ? -16.214 -18.373 24.616 1.00 57.16 184 ALA A O 1
#

Mean predicted aligned error: 10.85 Å

Nearest PDB structures (foldseek):
  2krs-assembly1_A  TM=8.840E-01  e=4.934E-05  Clostridium perfringens
  4krt-assembly2_B  TM=8.697E-01  e=5.544E-04  Clostridium phage phiSM101
  3npf-assembly1_B  TM=9.053E-01  e=8.494E-03  Bacteroides ovatus ATCC 8483
  6biq-assembly4_C  TM=8.407E-01  e=1.902E-02  Trichomonas vaginalis
  4r0k-assembly1_A  TM=6.968E-01  e=2.154E-02  Bacteroides thetaiotaomicron VPI-5482

Sequence (184 aa):
MLASQFNARTEAEGWWLFSCKQDSETNKFIQILDKHFRELPLKARGCTYATHPFTGDRSWLKRVWNCINACQMPTILFESCFISNDRDCQWLKNGGYKDVAQKICDGVREYLQSSLETTLYKAVVNAPDFLNVRSGSGTNYPVVGQLNNGTSLEIVEEDPAGWVRISSPIKGWAAKRYTQRLGA

Foldseek 3Di:
DDPDDPVPPLPDKFKEKEAQDDDPLLVLLQVLLLVLLVPQPIDYPYYDHCPDQPPDPPVVSVVVCCVRVVDPDRDMDMGGIDCSHPVRVVCVVVCSVVSVVVSVVRSVVVSVVVVDQDQPFKKWFQDPAWWFFFAADDPPGDGPDIGGGGHMFRFRDDDPSQWTATPPDDGGITGNVRIGTPDD